Protein AF-0000000087607659 (afdb_homodimer)

Nearest PDB structures (foldseek):
  9bax-assembly1_A  TM=9.212E-01  e=1.175E-11  Homo sapiens
  9b9g-assembly1_B  TM=8.378E-01  e=5.866E-10  Homo sapiens
  8el7-assembly1_B  TM=4.175E-01  e=2.816E+00  Mus musculus
  7sqc-assembly1_P1  TM=3.614E-01  e=4.924E+00  Chlamydomonas reinhardtii
  8yk8-assembly1_A  TM=2.601E-01  e=1.531E+00  Methylocapsa palsarum

Solvent-accessible surface area (backbone atoms only — not comparable to full-atom values): 20480 Å² total; per-residue (Å²): 132,80,78,69,71,71,48,74,68,48,56,43,48,50,49,37,49,49,24,51,56,44,22,70,40,95,71,54,59,61,72,61,52,46,55,49,54,66,50,24,64,61,74,55,96,79,31,36,54,37,35,66,67,24,49,41,26,46,53,19,50,44,47,20,29,57,66,32,75,47,57,67,39,86,65,48,50,59,52,54,52,50,49,60,71,33,50,94,59,44,45,75,46,76,68,85,72,64,74,73,52,88,86,53,68,57,66,67,34,46,50,41,28,53,53,43,47,46,50,31,51,43,23,68,76,36,66,86,44,31,63,60,52,49,49,51,55,50,49,52,53,49,53,49,51,47,44,53,76,36,50,72,83,69,40,67,94,62,78,84,62,68,42,54,50,22,51,35,26,53,67,47,77,68,76,79,80,78,77,68,128,132,80,79,70,70,72,49,74,67,47,56,42,50,52,50,36,47,49,23,50,57,45,22,70,38,95,74,54,58,61,70,62,52,46,53,48,55,66,51,24,63,60,75,54,96,78,33,37,54,37,37,67,68,24,48,40,27,46,52,20,49,43,48,19,28,58,66,33,76,45,57,66,39,86,64,48,48,61,53,54,51,51,50,60,71,34,51,93,59,44,44,74,46,76,69,84,73,64,72,72,53,87,86,54,68,57,65,67,36,48,50,40,29,52,51,43,48,45,51,32,50,43,23,68,74,35,67,87,45,30,65,61,52,50,49,53,55,51,50,52,53,50,53,51,49,48,44,56,76,36,51,72,83,70,40,67,94,62,77,84,62,68,42,52,48,24,59,21,25,56,65,52,75,62,76,74,85,80,77,83,133

Sequence (362 aa):
MSLKVPTRGFYFTTVLSLARSLAAHRQAPIDKVQKLQCMCPVDFRGIFQLDERRRDAVIALGIFLVESNLQHKDAIVPYLLGLLKGLPKVQWIEESSERKGRDTLPVAENFSFCLVTLLSDVAQCDETLRGQILEVVMDIMQVLQDICKNPEAHDKGTNRDLVLPSCFVFYRKQNRHFYGTMSLKVPTRGFYFTTVLSLARSLAAHRQAPIDKVQKLQCMCPVDFRGIFQLDERRRDAVIALGIFLVESNLQHKDAIVPYLLGLLKGLPKVQWIEESSERKGRDTLPVAENFSFCLVTLLSDVAQCDETLRGQILEVVMDIMQVLQDICKNPEAHDKGTNRDLVLPSCFVFYRKQNRHFYGT

Radius of gyration: 21.28 Å; Cα contacts (8 Å, |Δi|>4): 447; chains: 2; bounding box: 47×60×58 Å

pLDDT: mean 77.34, std 22.53, range [17.02, 98.0]

Organism: Neolamprologus brichardi (NCBI:txid32507)

Foldseek 3Di:
DPPPPPPLVRLLVVLLVLLLVQLPDLARDVVSLVVLVVQAWDDDPLETEDESSNLSS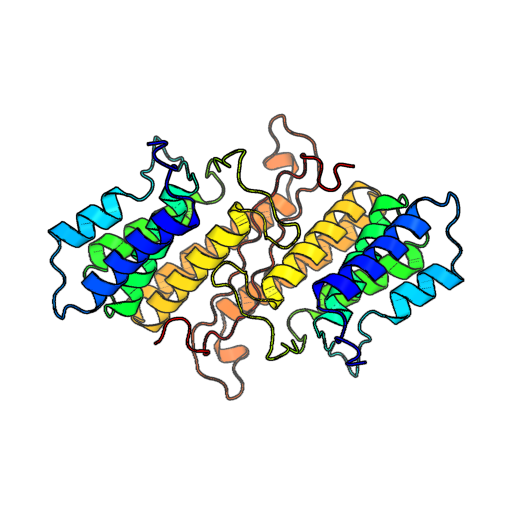LLSSLCSCLSNLNHVVVPNVVVLLSCLLSLVRYHYDYDPPDPPDPPDDDPSVVSNLSSLVSVVSVCVSPVVCVVVSVVSVVVVVVVLVVCLVCVPVVDDPDDPPSPNPPPCNPDPPPDDDPDDD/DPPPPQPLVRLLVVLLVLLLVQLPDLARDVVSLVVLVVQAWDDDVLETEDESSNLSSLLSSLVSCLSNLNHVVVPNVVVLLSCLLSLVRYHYDYDPPDDPPPPDDDPSVVSNLSSLVSVVSVCVSPVVCVVVSVVSVVVVVVVLVVCLVCVPVVDDPDDPPSPNPPPPNDDPPPPDDDDDD

Structure (mmCIF, N/CA/C/O backbone):
data_AF-0000000087607659-model_v1
#
loop_
_entity.id
_entity.type
_entity.pdbx_description
1 polymer 'Phosphatidylinositol 4-kinase alpha'
#
loop_
_atom_site.group_PDB
_atom_site.id
_atom_site.type_symbol
_atom_site.label_atom_id
_atom_site.label_alt_id
_atom_site.label_comp_id
_atom_site.label_asym_id
_atom_site.label_entity_id
_atom_site.label_seq_id
_atom_site.pdbx_PDB_ins_code
_atom_site.Cartn_x
_atom_site.Cartn_y
_atom_site.Cartn_z
_atom_site.occupancy
_atom_site.B_iso_or_equiv
_atom_site.auth_seq_id
_atom_site.auth_comp_id
_atom_site.auth_asym_id
_atom_site.auth_atom_id
_atom_site.pdbx_PDB_model_num
ATOM 1 N N . MET A 1 1 ? 17.719 6.758 -37.375 1 30.55 1 MET A N 1
ATOM 2 C CA . MET A 1 1 ? 16.625 5.941 -36.844 1 30.55 1 MET A CA 1
ATOM 3 C C . MET A 1 1 ? 16.75 5.758 -35.344 1 30.55 1 MET A C 1
ATOM 5 O O . MET A 1 1 ? 17.656 5.062 -34.875 1 30.55 1 MET A O 1
ATOM 9 N N . SER A 1 2 ? 16.469 6.734 -34.531 1 33.47 2 SER A N 1
ATOM 10 C CA . SER A 1 2 ? 16.672 6.801 -33.094 1 33.47 2 SER A CA 1
ATOM 11 C C . SER A 1 2 ? 15.898 5.695 -32.375 1 33.47 2 SER A C 1
ATOM 13 O O . SER A 1 2 ? 14.68 5.57 -32.531 1 33.47 2 SER A O 1
ATOM 15 N N . LEU A 1 3 ? 16.438 4.504 -32.25 1 33.69 3 LEU A N 1
ATOM 16 C CA . LEU A 1 3 ? 15.82 3.402 -31.516 1 33.69 3 LEU A CA 1
ATOM 17 C C . LEU A 1 3 ? 15.18 3.896 -30.219 1 33.69 3 LEU A C 1
ATOM 19 O O . LEU A 1 3 ? 15.883 4.332 -29.312 1 33.69 3 LEU A O 1
ATOM 23 N N . LYS A 1 4 ? 14.039 4.512 -30.25 1 40.81 4 LYS A N 1
ATOM 24 C CA . LYS A 1 4 ? 13.266 4.918 -29.078 1 40.81 4 LYS A CA 1
ATOM 25 C C . LYS A 1 4 ? 13.227 3.811 -28.031 1 40.81 4 LYS A C 1
ATOM 27 O O . LYS A 1 4 ? 12.859 2.674 -28.328 1 40.81 4 LYS A O 1
ATOM 32 N N . VAL A 1 5 ? 14.125 3.811 -27.203 1 43.69 5 VAL A N 1
ATOM 33 C CA . VAL A 1 5 ? 14.156 2.939 -26.031 1 43.69 5 VAL A CA 1
ATOM 34 C C . VAL A 1 5 ? 12.727 2.646 -25.578 1 43.69 5 VAL A C 1
ATOM 36 O O . VAL A 1 5 ? 11.945 3.57 -25.328 1 43.69 5 VAL A O 1
ATOM 39 N N . PRO A 1 6 ? 12.234 1.503 -25.984 1 50.72 6 PRO A N 1
ATOM 40 C CA . PRO A 1 6 ? 10.859 1.151 -25.625 1 50.72 6 PRO A CA 1
ATOM 41 C C . PRO A 1 6 ? 10.5 1.546 -24.188 1 50.72 6 PRO A C 1
ATOM 43 O O . PRO A 1 6 ? 11.305 1.369 -23.281 1 50.72 6 PRO A O 1
ATOM 46 N N . THR A 1 7 ? 9.672 2.459 -23.969 1 59.91 7 THR A N 1
ATOM 47 C CA . THR A 1 7 ? 9.164 3.064 -22.734 1 59.91 7 THR A CA 1
ATOM 48 C C . THR A 1 7 ? 8.641 1.996 -21.781 1 59.91 7 THR A C 1
ATOM 50 O O . THR A 1 7 ? 8.406 0.854 -22.188 1 59.91 7 THR A O 1
ATOM 53 N N . ARG A 1 8 ? 8.828 2.135 -20.484 1 62.62 8 ARG A N 1
ATOM 54 C CA . ARG A 1 8 ? 8.328 1.259 -19.438 1 62.62 8 ARG A CA 1
ATOM 55 C C . ARG A 1 8 ? 7.016 0.603 -19.844 1 62.62 8 ARG A C 1
ATOM 57 O O . ARG A 1 8 ? 6.832 -0.603 -19.656 1 62.62 8 ARG A O 1
ATOM 64 N N . GLY A 1 9 ? 6.367 1.313 -20.484 1 73.5 9 GLY A N 1
ATOM 65 C CA . GLY A 1 9 ? 5.066 0.815 -20.891 1 73.5 9 GLY A CA 1
ATOM 66 C C . GLY A 1 9 ? 5.156 -0.292 -21.938 1 73.5 9 GLY A C 1
ATOM 67 O O . GLY A 1 9 ? 4.418 -1.276 -21.859 1 73.5 9 GLY A O 1
ATOM 68 N N . PHE A 1 10 ? 6.211 -0.224 -22.75 1 81.12 10 PHE A N 1
ATOM 69 C CA . PHE A 1 10 ? 6.34 -1.218 -23.812 1 81.12 10 PHE A CA 1
ATOM 70 C C . PHE A 1 10 ? 6.836 -2.545 -23.25 1 81.12 10 PHE A C 1
ATOM 72 O O . PHE A 1 10 ? 6.281 -3.602 -23.562 1 81.12 10 PHE A O 1
ATOM 79 N N . TYR A 1 11 ? 7.992 -2.461 -22.5 1 87.56 11 TYR A N 1
ATOM 80 C CA . TYR A 1 11 ? 8.539 -3.688 -21.922 1 87.56 11 TYR A CA 1
ATOM 81 C C . TYR A 1 11 ? 7.477 -4.434 -21.125 1 87.56 11 TYR A C 1
ATOM 83 O O . TYR A 1 11 ? 7.305 -5.645 -21.297 1 87.56 11 TYR A O 1
ATOM 91 N N . PHE A 1 12 ? 6.762 -3.725 -20.297 1 87.81 12 PHE A N 1
ATOM 92 C CA . PHE A 1 12 ? 5.762 -4.379 -19.453 1 87.81 12 PHE A CA 1
ATOM 93 C C . PHE A 1 12 ? 4.699 -5.051 -20.312 1 87.81 12 PHE A C 1
ATOM 95 O O . PHE A 1 12 ? 4.305 -6.188 -20.047 1 87.81 12 PHE A O 1
ATOM 102 N N . THR A 1 13 ? 4.309 -4.391 -21.266 1 89.69 13 THR A N 1
ATOM 103 C CA . THR A 1 13 ? 3.27 -4.938 -22.141 1 89.69 13 THR A CA 1
ATOM 104 C C . THR A 1 13 ? 3.75 -6.215 -22.812 1 89.69 13 THR A C 1
ATOM 106 O O . THR A 1 13 ? 2.992 -7.18 -22.938 1 89.69 13 THR A O 1
ATOM 109 N N . THR A 1 14 ? 4.953 -6.195 -23.25 1 92.75 14 THR A N 1
ATOM 110 C CA . THR A 1 14 ? 5.508 -7.359 -23.938 1 92.75 14 THR A CA 1
ATOM 111 C C . THR A 1 14 ? 5.594 -8.555 -22.984 1 92.75 14 THR A C 1
ATOM 113 O O . THR A 1 14 ? 5.129 -9.648 -23.312 1 92.75 14 THR A O 1
ATOM 116 N N . VAL A 1 15 ? 6.191 -8.352 -21.828 1 95.19 15 VAL A N 1
ATOM 117 C CA . VAL A 1 15 ? 6.379 -9.461 -20.891 1 95.19 15 VAL A CA 1
ATOM 118 C C . VAL A 1 15 ? 5.023 -9.953 -20.391 1 95.19 15 VAL A C 1
ATOM 120 O O . VAL A 1 15 ? 4.82 -11.156 -20.203 1 95.19 15 VAL A O 1
ATOM 123 N N . LEU A 1 16 ? 4.09 -9.078 -20.203 1 94.31 16 LEU A N 1
ATOM 124 C CA . LEU A 1 16 ? 2.738 -9.453 -19.797 1 94.31 16 LEU A CA 1
ATOM 125 C C . LEU A 1 16 ? 2.051 -10.266 -20.891 1 94.31 16 LEU A C 1
ATOM 127 O O . LEU A 1 16 ? 1.378 -11.258 -20.594 1 94.31 16 LEU A O 1
ATOM 131 N N . SER A 1 17 ? 2.229 -9.789 -22.047 1 94.62 17 SER A N 1
ATOM 132 C CA . SER A 1 17 ? 1.661 -10.523 -23.172 1 94.62 17 SER A CA 1
ATOM 133 C C . SER A 1 17 ? 2.236 -11.938 -23.266 1 94.62 17 SER A C 1
ATOM 135 O O . SER A 1 17 ? 1.502 -12.898 -23.5 1 94.62 17 SER A O 1
ATOM 137 N N . LEU A 1 18 ? 3.498 -12.047 -23.141 1 95.25 18 LEU A N 1
ATOM 138 C CA . LEU A 1 18 ? 4.133 -13.359 -23.109 1 95.25 18 LEU A CA 1
ATOM 139 C C . LEU A 1 18 ? 3.551 -14.219 -22 1 95.25 18 LEU A C 1
ATOM 141 O O . LEU A 1 18 ? 3.188 -15.375 -22.234 1 95.25 18 LEU A O 1
ATOM 145 N N . ALA A 1 19 ? 3.482 -13.719 -20.828 1 97.31 19 ALA A N 1
ATOM 146 C CA . ALA A 1 19 ? 2.943 -14.438 -19.688 1 97.31 19 ALA A CA 1
ATOM 147 C C . ALA A 1 19 ? 1.528 -14.938 -19.953 1 97.31 19 ALA A C 1
ATOM 149 O O . ALA A 1 19 ? 1.209 -16.094 -19.688 1 97.31 19 ALA A O 1
ATOM 150 N N . ARG A 1 20 ? 0.71 -14.078 -20.484 1 96.19 20 ARG A N 1
ATOM 151 C CA . ARG A 1 20 ? -0.683 -14.438 -20.734 1 96.19 20 ARG A CA 1
ATOM 152 C C . ARG A 1 20 ? -0.792 -15.453 -21.875 1 96.19 20 ARG A C 1
ATOM 154 O O . ARG A 1 20 ? -1.636 -16.344 -21.828 1 96.19 20 ARG A O 1
ATOM 161 N N . SER A 1 21 ? 0 -15.281 -22.891 1 97 21 SER A N 1
ATOM 162 C CA . SER A 1 21 ? 0.048 -16.25 -23.969 1 97 21 SER A CA 1
ATOM 163 C C . SER A 1 21 ? 0.422 -17.641 -23.453 1 97 21 SER A C 1
ATOM 165 O O . SER A 1 21 ? -0.188 -18.641 -23.844 1 97 21 SER A O 1
ATOM 167 N N . LEU A 1 22 ? 1.47 -17.719 -22.656 1 97.88 22 LEU A N 1
ATOM 168 C CA . LEU A 1 22 ? 1.878 -18.984 -22.062 1 97.88 22 LEU A CA 1
ATOM 169 C C . LEU A 1 22 ? 0.759 -19.562 -21.203 1 97.88 22 LEU A C 1
ATOM 171 O O . LEU A 1 22 ? 0.517 -20.781 -21.234 1 97.88 22 LEU A O 1
ATOM 175 N N . ALA A 1 23 ? 0.044 -18.672 -20.438 1 97.5 23 ALA A N 1
ATOM 176 C CA . ALA A 1 23 ? -1.009 -19.125 -19.531 1 97.5 23 ALA A CA 1
ATOM 177 C C . ALA A 1 23 ? -2.166 -19.75 -20.312 1 97.5 23 ALA A C 1
ATOM 179 O O . ALA A 1 23 ? -2.924 -20.562 -19.766 1 97.5 23 ALA A O 1
ATOM 180 N N . ALA A 1 24 ? -2.354 -19.391 -21.516 1 96.69 24 ALA A N 1
ATOM 181 C CA . ALA A 1 24 ? -3.451 -19.875 -22.344 1 96.69 24 ALA A CA 1
ATOM 182 C C . ALA A 1 24 ? -3.213 -21.312 -22.797 1 96.69 24 ALA A C 1
ATOM 184 O O . ALA A 1 24 ? -4.137 -21.984 -23.25 1 96.69 24 ALA A O 1
ATOM 185 N N . HIS A 1 25 ? -2.002 -21.844 -22.672 1 96.31 25 HIS A N 1
ATOM 186 C CA . HIS A 1 25 ? -1.695 -23.219 -23.016 1 96.31 25 HIS A CA 1
ATOM 187 C C . HIS A 1 25 ? -2.199 -24.188 -21.938 1 96.31 25 HIS A C 1
ATOM 189 O O . HIS A 1 25 ? -2.111 -23.891 -20.75 1 96.31 25 HIS A O 1
ATOM 195 N N . ARG A 1 26 ? -2.701 -25.312 -22.328 1 95.19 26 ARG A N 1
ATOM 196 C CA . ARG A 1 26 ? -3.068 -26.359 -21.375 1 95.19 26 ARG A CA 1
ATOM 197 C C . ARG A 1 26 ? -1.85 -26.844 -20.609 1 95.19 26 ARG A C 1
ATOM 199 O O . ARG A 1 26 ? -1.929 -27.094 -19.391 1 95.19 26 ARG A O 1
ATOM 206 N N . GLN A 1 27 ? -0.808 -27.016 -21.328 1 96.69 27 GLN A N 1
ATOM 207 C CA . GLN A 1 27 ? 0.491 -27.312 -20.734 1 96.69 27 GLN A CA 1
ATOM 208 C C . GLN A 1 27 ? 1.563 -26.359 -21.234 1 96.69 27 GLN A C 1
ATOM 210 O O . GLN A 1 27 ? 2.164 -26.578 -22.297 1 96.69 27 GLN A O 1
ATOM 215 N N . ALA A 1 28 ? 1.777 -25.344 -20.484 1 97.81 28 ALA A N 1
ATOM 216 C CA . ALA A 1 28 ? 2.789 -24.359 -20.859 1 97.81 28 ALA A CA 1
ATOM 217 C C . ALA A 1 28 ? 4.188 -24.969 -20.812 1 97.81 28 ALA A C 1
ATOM 219 O O . ALA A 1 28 ? 4.582 -25.547 -19.797 1 97.81 28 ALA A O 1
ATOM 220 N N . PRO A 1 29 ? 4.891 -24.891 -21.953 1 97.25 29 PRO A N 1
ATOM 221 C CA . PRO A 1 29 ? 6.25 -25.453 -21.938 1 97.25 29 PRO A CA 1
ATOM 222 C C . PRO A 1 29 ? 7.125 -24.828 -20.844 1 97.25 29 PRO A C 1
ATOM 224 O O . PRO A 1 29 ? 7.234 -23.609 -20.75 1 97.25 29 PRO A O 1
ATOM 227 N N . ILE A 1 30 ? 7.781 -25.609 -20.125 1 96.31 30 ILE A N 1
ATOM 228 C CA . ILE A 1 30 ? 8.539 -25.172 -18.969 1 96.31 30 ILE A CA 1
ATOM 229 C C . ILE A 1 30 ? 9.695 -24.281 -19.406 1 96.31 30 ILE A C 1
ATOM 231 O O . ILE A 1 30 ? 10.055 -23.328 -18.703 1 96.31 30 ILE A O 1
ATOM 235 N N . ASP A 1 31 ? 10.242 -24.625 -20.594 1 95.94 31 ASP A N 1
ATOM 236 C CA . ASP A 1 31 ? 11.391 -23.859 -21.078 1 95.94 31 ASP A CA 1
ATOM 237 C C . ASP A 1 31 ? 11.008 -22.391 -21.328 1 95.94 31 ASP A C 1
ATOM 239 O O . ASP A 1 31 ? 11.812 -21.484 -21.094 1 95.94 31 ASP A O 1
ATOM 243 N N . LYS A 1 32 ? 9.844 -22.109 -21.812 1 95.62 32 LYS A N 1
ATOM 244 C CA . LYS A 1 32 ? 9.375 -20.75 -22.062 1 95.62 32 LYS A CA 1
ATOM 245 C C . LYS A 1 32 ? 9.047 -20.031 -20.75 1 95.62 32 LYS A C 1
ATOM 247 O O . LYS A 1 32 ? 9.289 -18.828 -20.609 1 95.62 32 LYS A O 1
ATOM 252 N N . VAL A 1 33 ? 8.5 -20.766 -19.797 1 96.88 33 VAL A N 1
ATOM 253 C CA . VAL A 1 33 ? 8.203 -20.203 -18.484 1 96.88 33 VAL A CA 1
ATOM 254 C C . VAL A 1 33 ? 9.5 -19.828 -17.781 1 96.88 33 VAL A C 1
ATOM 256 O O . VAL A 1 33 ? 9.578 -18.797 -17.109 1 96.88 33 VAL A O 1
ATOM 259 N N . GLN A 1 34 ? 10.445 -20.672 -17.969 1 95.81 34 GLN A N 1
ATOM 260 C CA . GLN A 1 34 ? 11.75 -20.391 -17.359 1 95.81 34 GLN A CA 1
ATOM 261 C C . GLN A 1 34 ? 12.383 -19.156 -17.969 1 95.81 34 GLN A C 1
ATOM 263 O O . GLN A 1 34 ? 13.094 -18.406 -17.281 1 95.81 34 GLN A O 1
ATOM 268 N N . LYS A 1 35 ? 12.172 -18.891 -19.25 1 94.56 35 LYS A N 1
ATOM 269 C CA . LYS A 1 35 ? 12.648 -17.656 -19.859 1 94.56 35 LYS A CA 1
ATOM 270 C C . LYS A 1 35 ? 12.023 -16.438 -19.203 1 94.56 35 LYS A C 1
ATOM 272 O O . LYS A 1 35 ? 12.703 -15.445 -18.938 1 94.56 35 LYS A O 1
ATOM 277 N N . LEU A 1 36 ? 10.742 -16.516 -18.922 1 95.88 36 LEU A N 1
ATOM 278 C CA . LEU A 1 36 ? 10.055 -15.453 -18.188 1 95.88 36 LEU A CA 1
ATOM 279 C C . LEU A 1 36 ? 10.656 -15.281 -16.797 1 95.88 36 LEU A C 1
ATOM 281 O O . LEU A 1 36 ? 10.914 -14.156 -16.359 1 95.88 36 LEU A O 1
ATOM 285 N N . GLN A 1 37 ? 10.93 -16.375 -16.109 1 96.31 37 GLN A N 1
ATOM 286 C CA . GLN A 1 37 ? 11.492 -16.328 -14.766 1 96.31 37 GLN A CA 1
ATOM 287 C C . GLN A 1 37 ? 12.906 -15.75 -14.789 1 96.31 37 GLN A C 1
ATOM 289 O O . GLN A 1 37 ? 13.312 -15.062 -13.844 1 96.31 37 GLN A O 1
ATOM 294 N N . CYS A 1 38 ? 13.625 -16.062 -15.914 1 95.88 38 CYS A N 1
ATOM 295 C CA . CYS A 1 38 ? 14.984 -15.547 -16.047 1 95.88 38 CYS A CA 1
ATOM 296 C C . CYS A 1 38 ? 14.984 -14.023 -16.109 1 95.88 38 CYS A C 1
ATOM 298 O O . CYS A 1 38 ? 15.992 -13.383 -15.805 1 95.88 38 CYS A O 1
ATOM 300 N N . MET A 1 39 ? 13.922 -13.406 -16.453 1 95.94 39 MET A N 1
ATOM 301 C CA . MET A 1 39 ? 13.797 -11.953 -16.547 1 95.94 39 MET A CA 1
ATOM 302 C C . MET A 1 39 ? 13.531 -11.336 -15.188 1 95.94 39 MET A C 1
ATOM 304 O O . MET A 1 39 ? 13.594 -10.109 -15.031 1 95.94 39 MET A O 1
ATOM 308 N N . CYS A 1 40 ? 13.242 -12.094 -14.18 1 97.25 40 CYS A N 1
ATOM 309 C CA . CYS A 1 40 ? 12.945 -11.648 -12.82 1 97.25 40 CYS A CA 1
ATOM 310 C C . CYS A 1 40 ? 14.227 -11.5 -12.008 1 97.25 40 CYS A C 1
ATOM 312 O O . CYS A 1 40 ? 15.273 -12.031 -12.391 1 97.25 40 CYS A O 1
ATOM 314 N N . PRO A 1 41 ? 14.133 -10.805 -10.891 1 96.75 41 PRO A N 1
ATOM 315 C CA . PRO A 1 41 ? 15.344 -10.578 -10.102 1 96.75 41 PRO A CA 1
ATOM 316 C C . PRO A 1 41 ? 15.898 -11.859 -9.492 1 96.75 41 PRO A C 1
ATOM 318 O O . PRO A 1 41 ? 15.133 -12.766 -9.148 1 96.75 41 PRO A O 1
ATOM 321 N N . VAL A 1 42 ? 17.141 -11.867 -9.406 1 93.06 42 VAL A N 1
ATOM 322 C CA . VAL A 1 42 ? 17.828 -12.977 -8.758 1 93.06 42 VAL A CA 1
ATOM 323 C C . VAL A 1 42 ? 18.453 -12.508 -7.449 1 93.06 42 VAL A C 1
ATOM 325 O O . VAL A 1 42 ? 18.953 -11.383 -7.359 1 93.06 42 VAL A O 1
ATOM 328 N N . ASP A 1 43 ? 18.359 -13.32 -6.48 1 88.19 43 ASP A N 1
ATOM 329 C CA . ASP A 1 43 ? 18.953 -13.023 -5.176 1 88.19 43 ASP A CA 1
ATOM 330 C C . ASP A 1 43 ? 20.469 -13.008 -5.254 1 88.19 43 ASP A C 1
ATOM 332 O O . ASP A 1 43 ? 21.078 -13.914 -5.816 1 88.19 43 ASP A O 1
ATOM 336 N N . PHE A 1 44 ? 21.078 -11.867 -4.871 1 86.25 44 PHE A N 1
ATOM 337 C CA . PHE A 1 44 ? 22.516 -11.789 -4.738 1 86.25 44 PHE A CA 1
ATOM 338 C C . PHE A 1 44 ? 22.922 -11.625 -3.277 1 86.25 44 PHE A C 1
ATOM 340 O O . PHE A 1 44 ? 22.906 -10.523 -2.738 1 86.25 44 PHE A O 1
ATOM 347 N N . ARG A 1 45 ? 23.516 -12.656 -2.674 1 85.31 45 ARG A N 1
ATOM 348 C CA . ARG A 1 45 ? 23.938 -12.656 -1.274 1 85.31 45 ARG A CA 1
ATOM 349 C C . ARG A 1 45 ? 22.797 -12.18 -0.368 1 85.31 45 ARG A C 1
ATOM 351 O O . ARG A 1 45 ? 23.016 -11.344 0.507 1 85.31 45 ARG A O 1
ATOM 358 N N . GLY A 1 46 ? 21.578 -12.539 -0.653 1 82.75 46 GLY A N 1
ATOM 359 C CA . GLY A 1 46 ? 20.438 -12.297 0.229 1 82.75 46 GLY A CA 1
ATOM 360 C C . GLY A 1 46 ? 19.688 -11.016 -0.103 1 82.75 46 GLY A C 1
ATOM 361 O O . GLY A 1 46 ? 18.703 -10.68 0.554 1 82.75 46 GLY A O 1
ATOM 362 N N . ILE A 1 47 ? 20.172 -10.289 -1.093 1 88.56 47 ILE A N 1
ATOM 363 C CA . ILE A 1 47 ? 19.547 -9.008 -1.402 1 88.56 47 ILE A CA 1
ATOM 364 C C . ILE A 1 47 ? 19.062 -9.008 -2.854 1 88.56 47 ILE A C 1
ATOM 366 O O . ILE A 1 47 ? 19.828 -9.352 -3.764 1 88.56 47 ILE A O 1
ATOM 370 N N . PHE A 1 48 ? 17.844 -8.742 -3.088 1 90.69 48 PHE A N 1
ATOM 371 C CA . PHE A 1 48 ? 17.281 -8.555 -4.422 1 90.69 48 PHE A CA 1
ATOM 372 C C . PHE A 1 48 ? 17.422 -7.102 -4.871 1 90.69 48 PHE A C 1
ATOM 374 O O . PHE A 1 48 ? 17.25 -6.18 -4.07 1 90.69 48 PHE A O 1
ATOM 381 N N . GLN A 1 49 ? 17.812 -6.949 -6.078 1 91.62 49 GLN A N 1
ATOM 382 C CA . GLN A 1 49 ? 17.766 -5.641 -6.719 1 91.62 49 GLN A CA 1
ATOM 383 C C . GLN A 1 49 ? 16.625 -5.562 -7.73 1 91.62 49 GLN A C 1
ATOM 385 O O . GLN A 1 49 ? 16.531 -6.391 -8.641 1 91.62 49 GLN A O 1
ATOM 390 N N . LEU A 1 50 ? 15.789 -4.617 -7.543 1 91.38 50 LEU A N 1
ATOM 391 C CA . LEU A 1 50 ? 14.602 -4.527 -8.383 1 91.38 50 LEU A CA 1
ATOM 392 C C . LEU A 1 50 ? 14.562 -3.201 -9.133 1 91.38 50 LEU A C 1
ATOM 394 O O . LEU A 1 50 ? 14.328 -2.15 -8.531 1 91.38 50 LEU A O 1
ATOM 398 N N . ASP A 1 51 ? 14.906 -3.197 -10.352 1 90.75 51 ASP A N 1
ATOM 399 C CA . ASP A 1 51 ? 14.594 -2.074 -11.227 1 90.75 51 ASP A CA 1
ATOM 400 C C . ASP A 1 51 ? 13.219 -2.25 -11.867 1 90.75 51 ASP A C 1
ATOM 402 O O . ASP A 1 51 ? 12.484 -3.189 -11.539 1 90.75 51 ASP A O 1
ATOM 406 N N . GLU A 1 52 ? 12.836 -1.406 -12.617 1 89.56 52 GLU A N 1
ATOM 407 C CA . GLU A 1 52 ? 11.492 -1.407 -13.188 1 89.56 52 GLU A CA 1
ATOM 408 C C . GLU A 1 52 ? 11.242 -2.67 -14.008 1 89.56 52 GLU A C 1
ATOM 410 O O . GLU A 1 52 ? 10.172 -3.271 -13.914 1 89.56 52 GLU A O 1
ATOM 415 N N . ARG A 1 53 ? 12.242 -3.031 -14.867 1 92.5 53 ARG A N 1
ATOM 416 C CA . ARG A 1 53 ? 12.078 -4.191 -15.734 1 92.5 53 ARG A CA 1
ATOM 417 C C . ARG A 1 53 ? 11.914 -5.469 -14.922 1 92.5 53 ARG A C 1
ATOM 419 O O . ARG A 1 53 ? 11.078 -6.316 -15.242 1 92.5 53 ARG A O 1
ATOM 426 N N . ARG A 1 54 ? 12.727 -5.574 -13.883 1 94.81 54 ARG A N 1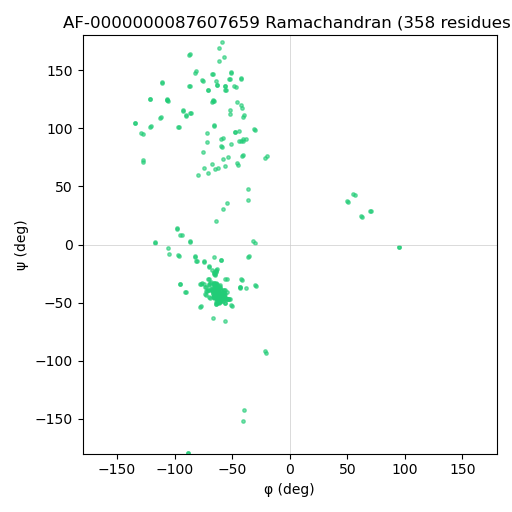
ATOM 427 C CA . ARG A 1 54 ? 12.672 -6.758 -13.039 1 94.81 54 ARG A CA 1
ATOM 428 C C . ARG A 1 54 ? 11.352 -6.816 -12.273 1 94.81 54 ARG A C 1
ATOM 430 O O . ARG A 1 54 ? 10.766 -7.891 -12.109 1 94.81 54 ARG A O 1
ATOM 437 N N . ARG A 1 55 ? 10.867 -5.684 -11.781 1 92.75 55 ARG A N 1
ATOM 438 C CA . ARG A 1 55 ? 9.562 -5.629 -11.125 1 92.75 55 ARG A CA 1
ATOM 439 C C . ARG A 1 55 ? 8.453 -6.082 -12.062 1 92.75 55 ARG A C 1
ATOM 441 O O . ARG A 1 55 ? 7.598 -6.883 -11.68 1 92.75 55 ARG A O 1
ATOM 448 N N . ASP A 1 56 ? 8.492 -5.594 -13.266 1 92.94 56 ASP A N 1
ATOM 449 C CA . ASP A 1 56 ? 7.48 -5.934 -14.258 1 92.94 56 ASP A CA 1
ATOM 450 C C . ASP A 1 56 ? 7.492 -7.43 -14.57 1 92.94 56 ASP A C 1
ATOM 452 O O . ASP A 1 56 ? 6.438 -8.047 -14.727 1 92.94 56 ASP A O 1
ATOM 456 N N . ALA A 1 57 ? 8.641 -7.98 -14.68 1 96.56 57 ALA A N 1
ATOM 457 C CA . ALA A 1 57 ? 8.773 -9.406 -14.977 1 96.56 57 ALA A CA 1
ATOM 458 C C . ALA A 1 57 ? 8.195 -10.258 -13.859 1 96.56 57 ALA A C 1
ATOM 460 O O . ALA A 1 57 ? 7.551 -11.273 -14.109 1 96.56 57 ALA A O 1
ATOM 461 N N . VAL A 1 58 ? 8.422 -9.875 -12.602 1 96.94 58 VAL A N 1
ATOM 462 C CA . VAL A 1 58 ? 7.875 -10.602 -11.461 1 96.94 58 VAL A CA 1
ATOM 463 C C . VAL A 1 58 ? 6.348 -10.602 -11.531 1 96.94 58 VAL A C 1
ATOM 465 O O . VAL A 1 58 ? 5.711 -11.641 -11.344 1 96.94 58 VAL A O 1
ATOM 468 N N . ILE A 1 59 ? 5.781 -9.445 -11.789 1 94.31 59 ILE A N 1
ATOM 469 C CA . ILE A 1 59 ? 4.328 -9.312 -11.859 1 94.31 59 ILE A CA 1
ATOM 470 C C . ILE A 1 59 ? 3.787 -10.164 -13 1 94.31 59 ILE A C 1
ATOM 472 O O . ILE A 1 59 ? 2.787 -10.867 -12.844 1 94.31 59 ILE A O 1
ATOM 476 N N . ALA A 1 60 ? 4.48 -10.141 -14.117 1 96.25 60 ALA A N 1
ATOM 477 C CA . ALA A 1 60 ? 4.074 -10.961 -15.258 1 96.25 60 ALA A CA 1
ATOM 478 C C . ALA A 1 60 ? 4.141 -12.445 -14.906 1 96.25 60 ALA A C 1
ATOM 480 O O . ALA A 1 60 ? 3.234 -13.211 -15.25 1 96.25 60 ALA A O 1
ATOM 481 N N . LEU A 1 61 ? 5.156 -12.859 -14.273 1 97.88 61 LEU A N 1
ATOM 482 C CA . LEU A 1 61 ? 5.305 -14.242 -13.852 1 97.88 61 LEU A CA 1
ATOM 483 C C . LEU A 1 61 ? 4.156 -14.656 -12.938 1 97.88 61 LEU A C 1
ATOM 485 O O . LEU A 1 61 ? 3.594 -15.75 -13.094 1 97.88 61 LEU A O 1
ATOM 489 N N . GLY A 1 62 ? 3.881 -13.781 -11.992 1 96.81 62 GLY A N 1
ATOM 490 C CA . GLY A 1 62 ? 2.746 -14.031 -11.117 1 96.81 62 GLY A CA 1
ATOM 491 C C . GLY A 1 62 ? 1.433 -14.164 -11.867 1 96.81 62 GLY A C 1
ATOM 492 O O . GLY A 1 62 ? 0.615 -15.031 -11.555 1 96.81 62 GLY A O 1
ATOM 493 N N . ILE A 1 63 ? 1.213 -13.328 -12.773 1 94.69 63 ILE A N 1
ATOM 494 C CA . ILE A 1 63 ? -0.009 -13.359 -13.57 1 94.69 63 ILE A CA 1
ATOM 495 C C . ILE A 1 63 ? -0.077 -14.664 -14.367 1 94.69 63 ILE A C 1
ATOM 497 O O . ILE A 1 63 ? -1.132 -15.297 -14.438 1 94.69 63 ILE A O 1
ATOM 501 N N . PHE A 1 64 ? 0.998 -15.094 -15 1 97.31 64 PHE A N 1
ATOM 502 C CA . PHE A 1 64 ? 1.032 -16.406 -15.633 1 97.31 64 PHE A CA 1
ATOM 503 C C . PHE A 1 64 ? 0.566 -17.484 -14.664 1 97.31 64 PHE A C 1
ATOM 505 O O . PHE A 1 64 ? -0.292 -18.297 -15.008 1 97.31 64 PHE A O 1
ATOM 512 N N . LEU A 1 65 ? 1.191 -17.484 -13.516 1 97.81 65 LEU A N 1
ATOM 513 C CA . LEU A 1 65 ? 0.902 -18.516 -12.523 1 97.81 65 LEU A CA 1
ATOM 514 C C . LEU A 1 65 ? -0.59 -18.562 -12.211 1 97.81 65 LEU A C 1
ATOM 516 O O . LEU A 1 65 ? -1.207 -19.625 -12.281 1 97.81 65 LEU A O 1
ATOM 520 N N . VAL A 1 66 ? -1.194 -17.422 -11.977 1 94.44 66 VAL A N 1
ATOM 521 C CA . VAL A 1 66 ? -2.592 -17.344 -11.562 1 94.44 66 VAL A CA 1
ATOM 522 C C . VAL A 1 66 ? -3.5 -17.672 -12.742 1 94.44 66 VAL A C 1
ATOM 524 O O . VAL A 1 66 ? -4.461 -18.422 -12.609 1 94.44 66 VAL A O 1
ATOM 527 N N . GLU A 1 67 ? -3.172 -17.141 -13.867 1 95 67 GLU A N 1
ATOM 528 C CA . GLU A 1 67 ? -4.055 -17.281 -15.023 1 95 67 GLU A CA 1
ATOM 529 C C . GLU A 1 67 ? -3.881 -18.641 -15.688 1 95 67 GLU A C 1
ATOM 531 O O . GLU A 1 67 ? -4.707 -19.047 -16.5 1 95 67 GLU A O 1
ATOM 536 N N . SER A 1 68 ? -2.83 -19.438 -15.406 1 97.06 68 SER A N 1
ATOM 537 C CA . SER A 1 68 ? -2.602 -20.75 -15.969 1 97.06 68 SER A CA 1
ATOM 538 C C . SER A 1 68 ? -3.082 -21.844 -15.023 1 97.06 68 SER A C 1
ATOM 540 O O . SER A 1 68 ? -2.746 -23.031 -15.203 1 97.06 68 SER A O 1
ATOM 542 N N . ASN A 1 69 ? -3.869 -21.484 -14 1 95.56 69 ASN A N 1
ATOM 543 C CA . ASN A 1 69 ? -4.297 -22.422 -12.969 1 95.56 69 ASN A CA 1
ATOM 544 C C . ASN A 1 69 ? -3.107 -23.109 -12.305 1 95.56 69 ASN A C 1
ATOM 546 O O . ASN A 1 69 ? -3.096 -24.328 -12.141 1 95.56 69 ASN A O 1
ATOM 550 N N . LEU A 1 70 ? -2.045 -22.297 -11.984 1 97.56 70 LEU A N 1
ATOM 551 C CA . LEU A 1 70 ? -0.895 -22.625 -11.148 1 97.56 70 LEU A CA 1
ATOM 552 C C . LEU A 1 70 ? 0.008 -23.641 -11.852 1 97.56 70 LEU A C 1
ATOM 554 O O . LEU A 1 70 ? 0.596 -24.516 -11.195 1 97.56 70 LEU A O 1
ATOM 558 N N . GLN A 1 71 ? 0.01 -23.609 -13.211 1 97.81 71 GLN A N 1
ATOM 559 C CA . GLN A 1 71 ? 1.01 -24.422 -13.898 1 97.81 71 GLN A CA 1
ATOM 560 C C . GLN A 1 71 ? 2.42 -24.062 -13.43 1 97.81 71 GLN A C 1
ATOM 562 O O . GLN A 1 71 ? 2.736 -22.891 -13.227 1 97.81 71 GLN A O 1
ATOM 567 N N . HIS A 1 72 ? 3.262 -25.141 -13.18 1 97.88 72 HIS A N 1
ATOM 568 C CA . HIS A 1 72 ? 4.656 -25.047 -12.75 1 97.88 72 HIS A CA 1
ATOM 569 C C . HIS A 1 72 ? 4.773 -24.359 -11.391 1 97.88 72 HIS A C 1
ATOM 571 O O . HIS A 1 72 ? 5.758 -23.688 -11.117 1 97.88 72 HIS A O 1
ATOM 577 N N . LYS A 1 73 ? 3.742 -24.359 -10.531 1 97.62 73 LYS A N 1
ATOM 578 C CA . LYS A 1 73 ? 3.727 -23.688 -9.234 1 97.62 73 LYS A CA 1
ATOM 579 C C . LYS A 1 73 ? 4.891 -24.156 -8.367 1 97.62 73 LYS A C 1
ATOM 581 O O . LYS A 1 73 ? 5.422 -23.391 -7.562 1 97.62 73 LYS A O 1
ATOM 586 N N . ASP A 1 74 ? 5.359 -25.422 -8.555 1 96.5 74 ASP A N 1
ATOM 587 C CA . ASP A 1 74 ? 6.426 -25.969 -7.723 1 96.5 74 ASP A CA 1
ATOM 588 C C . ASP A 1 74 ? 7.738 -25.219 -7.941 1 96.5 74 ASP A C 1
ATOM 590 O O . ASP A 1 74 ? 8.609 -25.219 -7.07 1 96.5 74 ASP A O 1
ATOM 594 N N . ALA A 1 75 ? 7.816 -24.641 -9.094 1 96.06 75 ALA A N 1
ATOM 595 C CA . ALA A 1 75 ? 9.016 -23.875 -9.398 1 96.06 75 ALA A CA 1
ATOM 596 C C . ALA A 1 75 ? 8.812 -22.391 -9.094 1 96.06 75 ALA A C 1
ATOM 598 O O . ALA A 1 75 ? 9.734 -21.703 -8.641 1 96.06 75 ALA A O 1
ATOM 599 N N . ILE A 1 76 ? 7.625 -21.922 -9.297 1 98 76 ILE A N 1
ATOM 600 C CA . ILE A 1 76 ? 7.391 -20.469 -9.305 1 98 76 ILE A CA 1
ATOM 601 C C . ILE A 1 76 ? 7.039 -20 -7.895 1 98 76 ILE A C 1
ATOM 603 O O . ILE A 1 76 ? 7.523 -18.969 -7.445 1 98 76 ILE A O 1
ATOM 607 N N . VAL A 1 77 ? 6.234 -20.719 -7.129 1 97.75 77 VAL A N 1
ATOM 608 C CA . VAL A 1 77 ? 5.699 -20.281 -5.844 1 97.75 77 VAL A CA 1
ATOM 609 C C . VAL A 1 77 ? 6.836 -20.094 -4.844 1 97.75 77 VAL A C 1
ATOM 611 O O . VAL A 1 77 ? 6.926 -19.062 -4.172 1 97.75 77 VAL A O 1
ATOM 614 N N . PRO A 1 78 ? 7.812 -21.062 -4.742 1 96.88 78 PRO A N 1
ATOM 615 C CA . PRO A 1 78 ? 8.922 -20.828 -3.816 1 96.88 78 PRO A CA 1
ATOM 616 C C . PRO A 1 78 ? 9.727 -19.578 -4.16 1 96.88 78 PRO A C 1
ATOM 618 O O . PRO A 1 78 ? 10.18 -18.875 -3.26 1 96.88 78 PRO A O 1
ATOM 621 N N . TYR A 1 79 ? 9.906 -19.312 -5.43 1 97.06 79 TYR A N 1
ATOM 622 C CA . TYR A 1 79 ? 10.609 -18.109 -5.855 1 97.06 79 TYR A CA 1
ATOM 623 C C . TYR A 1 79 ? 9.883 -16.844 -5.391 1 97.06 79 TYR A C 1
ATOM 625 O O . TYR A 1 79 ? 10.492 -15.945 -4.812 1 97.06 79 TYR A O 1
ATOM 633 N N . LEU A 1 80 ? 8.602 -16.75 -5.645 1 96.38 80 LEU A N 1
ATOM 634 C CA . LEU A 1 80 ? 7.816 -15.586 -5.27 1 96.38 80 LEU A CA 1
ATOM 635 C C . LEU A 1 80 ? 7.789 -15.406 -3.756 1 96.38 80 LEU A C 1
ATOM 637 O O . LEU A 1 80 ? 7.855 -14.281 -3.258 1 96.38 80 LEU A O 1
ATOM 641 N N . LEU A 1 81 ? 7.664 -16.516 -3.014 1 95.38 81 LEU A N 1
ATOM 642 C CA . LEU A 1 81 ? 7.688 -16.453 -1.557 1 95.38 81 LEU A CA 1
ATOM 643 C C . LEU A 1 81 ? 9.039 -15.969 -1.054 1 95.38 81 LEU A C 1
ATOM 645 O O . LEU A 1 81 ? 9.109 -15.188 -0.102 1 95.38 81 LEU A O 1
ATOM 649 N N . GLY A 1 82 ? 10.078 -16.5 -1.709 1 94.69 82 GLY A N 1
ATOM 650 C CA . GLY A 1 82 ? 11.398 -16 -1.37 1 94.69 82 GLY A CA 1
ATOM 651 C C . GLY A 1 82 ? 11.555 -14.516 -1.591 1 94.69 82 GLY A C 1
ATOM 652 O O . GLY A 1 82 ? 12.156 -13.82 -0.77 1 94.69 82 GLY A O 1
ATOM 653 N N . LEU A 1 83 ? 11.062 -14.039 -2.643 1 94 83 LEU A N 1
ATOM 654 C CA . LEU A 1 83 ? 11.094 -12.609 -2.936 1 94 83 LEU A CA 1
ATOM 655 C C . LEU A 1 83 ? 10.289 -11.828 -1.898 1 94 83 LEU A C 1
ATOM 657 O O . LEU A 1 83 ? 10.734 -10.773 -1.437 1 94 83 LEU A O 1
ATOM 661 N N . LEU A 1 84 ? 9.117 -12.297 -1.513 1 90.94 84 LEU A N 1
ATOM 662 C CA . LEU A 1 84 ? 8.297 -11.656 -0.487 1 90.94 84 LEU A CA 1
ATOM 663 C C . LEU A 1 84 ? 9.062 -11.555 0.83 1 90.94 84 LEU A C 1
ATOM 665 O O . LEU A 1 84 ? 9.086 -10.492 1.455 1 90.94 84 LEU A O 1
ATOM 669 N N . LYS A 1 85 ? 9.688 -12.555 1.188 1 89.31 85 LYS A N 1
ATOM 670 C CA . LYS A 1 85 ? 10.461 -12.586 2.426 1 89.31 85 LYS A CA 1
ATOM 671 C C . LYS A 1 85 ? 11.609 -11.578 2.381 1 89.31 85 LYS A C 1
ATOM 673 O O . LYS A 1 85 ? 11.992 -11.023 3.412 1 89.31 85 LYS A O 1
ATOM 678 N N . GLY A 1 86 ? 12.117 -11.43 1.202 1 87.62 86 GLY A N 1
ATOM 679 C CA . GLY A 1 86 ? 13.281 -10.57 1.032 1 87.62 86 GLY A CA 1
ATOM 680 C C . GLY A 1 86 ? 12.914 -9.109 0.828 1 87.62 86 GLY A C 1
ATOM 681 O O . GLY A 1 86 ? 13.797 -8.258 0.732 1 87.62 86 GLY A O 1
ATOM 682 N N . LEU A 1 87 ? 11.664 -8.75 0.869 1 86.88 87 LEU A N 1
ATOM 683 C CA . LEU A 1 87 ? 11.203 -7.414 0.513 1 86.88 87 LEU A CA 1
ATOM 684 C C . LEU A 1 87 ? 11.812 -6.367 1.435 1 86.88 87 LEU A C 1
ATOM 686 O O . LEU A 1 87 ? 12.25 -5.309 0.974 1 86.88 87 LEU A O 1
ATOM 690 N N . PRO A 1 88 ? 11.883 -6.578 2.789 1 80.31 88 PRO A N 1
ATOM 691 C CA . PRO A 1 88 ? 12.406 -5.543 3.686 1 80.31 88 PRO A CA 1
ATOM 692 C C . PRO A 1 88 ? 13.852 -5.16 3.365 1 80.31 88 PRO A C 1
ATOM 694 O O . PRO A 1 88 ? 14.312 -4.086 3.762 1 80.31 88 PRO A O 1
ATOM 697 N N . LYS A 1 89 ? 14.523 -5.934 2.564 1 83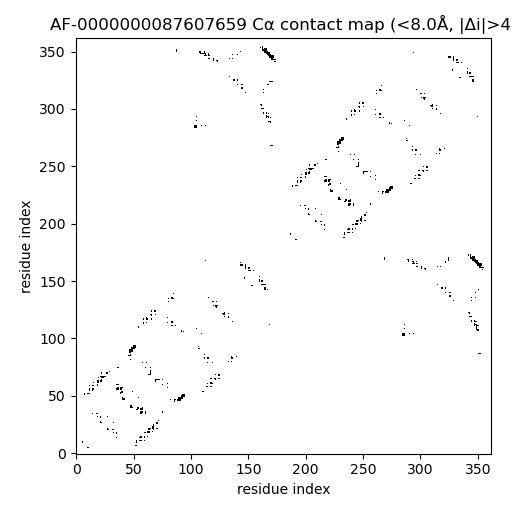.19 89 LYS A N 1
ATOM 698 C CA . LYS A 1 89 ? 15.945 -5.699 2.309 1 83.19 89 LYS A CA 1
ATOM 699 C C . LYS A 1 89 ? 16.188 -5.371 0.839 1 83.19 89 LYS A C 1
ATOM 701 O O . LYS A 1 89 ? 17.328 -5.156 0.428 1 83.19 89 LYS A O 1
ATOM 706 N N . VAL A 1 90 ? 15.203 -5.312 0.076 1 86.75 90 VAL A N 1
ATOM 707 C CA . VAL A 1 90 ? 15.328 -5.113 -1.364 1 86.75 90 VAL A CA 1
ATOM 708 C C . VAL A 1 90 ? 15.969 -3.756 -1.646 1 86.75 90 VAL A C 1
ATOM 710 O O . VAL A 1 90 ? 15.664 -2.77 -0.969 1 86.75 90 VAL A O 1
ATOM 713 N N . GLN A 1 91 ? 16.875 -3.725 -2.588 1 86 91 GLN A N 1
ATOM 714 C CA . GLN A 1 91 ? 17.375 -2.469 -3.145 1 86 91 GLN A CA 1
ATOM 715 C C . GLN A 1 91 ? 16.531 -2.029 -4.344 1 86 91 GLN A C 1
ATOM 717 O O . GLN A 1 91 ? 16.562 -2.676 -5.391 1 86 91 GLN A O 1
ATOM 722 N N . TRP A 1 92 ? 15.797 -0.972 -4.184 1 83.31 92 TRP A N 1
ATOM 723 C CA . TRP A 1 92 ? 14.93 -0.447 -5.23 1 83.31 92 TRP A CA 1
ATOM 724 C C . TRP A 1 92 ? 15.695 0.49 -6.16 1 83.31 92 TRP A C 1
ATOM 726 O O . TRP A 1 92 ? 16.234 1.509 -5.719 1 83.31 92 TRP A O 1
ATOM 736 N N . ILE A 1 93 ? 15.82 0.069 -7.309 1 82.94 93 ILE A N 1
ATOM 737 C CA . ILE A 1 93 ? 16.531 0.877 -8.297 1 82.94 93 ILE A CA 1
ATOM 738 C C . ILE A 1 93 ? 15.516 1.674 -9.125 1 82.94 93 ILE A C 1
ATOM 740 O O . ILE A 1 93 ? 14.727 1.097 -9.875 1 82.94 93 ILE A O 1
ATOM 744 N N . GLU A 1 94 ? 15.359 2.982 -8.797 1 72.06 94 GLU A N 1
ATOM 745 C CA . GLU A 1 94 ? 14.414 3.836 -9.5 1 72.06 94 GLU A CA 1
ATOM 746 C C . GLU A 1 94 ? 15.086 4.574 -10.656 1 72.06 94 GLU A C 1
ATOM 748 O O . GLU A 1 94 ? 16.219 5.035 -10.523 1 72.06 94 GLU A O 1
ATOM 753 N N . GLU A 1 95 ? 14.633 4.242 -11.773 1 63.66 95 GLU A N 1
ATOM 754 C CA . GLU A 1 95 ? 15.195 4.953 -12.914 1 63.66 95 GLU A CA 1
ATOM 755 C C . GLU A 1 95 ? 14.727 6.402 -12.953 1 63.66 95 GLU A C 1
ATOM 757 O O . GLU A 1 95 ? 13.648 6.727 -12.453 1 63.66 95 GLU A O 1
ATOM 762 N N . SER A 1 96 ? 15.633 7.379 -13.164 1 55.38 96 SER A N 1
ATOM 763 C CA . SER A 1 96 ? 15.492 8.828 -13.219 1 55.38 96 SER A CA 1
ATOM 764 C C . SER A 1 96 ? 14.258 9.234 -14.016 1 55.38 96 SER A C 1
ATOM 766 O O . SER A 1 96 ? 13.664 10.281 -13.766 1 55.38 96 SER A O 1
ATOM 768 N N . SER A 1 97 ? 13.977 8.539 -15.008 1 47.84 97 SER A N 1
ATOM 769 C CA . SER A 1 97 ? 13.086 9.148 -15.992 1 47.84 97 SER A CA 1
ATOM 770 C C . SER A 1 97 ? 11.656 9.219 -15.469 1 47.84 97 SER A C 1
ATOM 772 O O . SER A 1 97 ? 10.797 9.859 -16.094 1 47.84 97 SER A O 1
ATOM 774 N N . GLU A 1 98 ? 11.289 8.273 -14.859 1 49.59 98 GLU A N 1
ATOM 775 C CA . GLU A 1 98 ? 9.836 8.18 -14.781 1 49.59 98 GLU A CA 1
ATOM 776 C C . GLU A 1 98 ? 9.25 9.336 -13.969 1 49.59 98 GLU A C 1
ATOM 778 O O . GLU A 1 98 ? 9.68 9.586 -12.844 1 49.59 98 GLU A O 1
ATOM 783 N N . ARG A 1 99 ? 8.781 10.195 -14.648 1 45.44 99 ARG A N 1
ATOM 784 C CA . ARG A 1 99 ? 7.973 11.281 -14.102 1 45.44 99 ARG A CA 1
ATOM 785 C C . ARG A 1 99 ? 7.031 10.773 -13.016 1 45.44 99 ARG A C 1
ATOM 787 O O . ARG A 1 99 ? 6.23 9.867 -13.258 1 45.44 99 ARG A O 1
ATOM 794 N N . LYS A 1 100 ? 7.488 10.766 -11.852 1 48.31 100 LYS A N 1
ATOM 795 C CA . LYS A 1 100 ? 6.707 10.438 -10.664 1 48.31 100 LYS A CA 1
ATOM 796 C C . LYS A 1 100 ? 5.355 11.156 -10.68 1 48.31 100 LYS A C 1
ATOM 798 O O . LYS A 1 100 ? 5.301 12.383 -10.641 1 48.31 100 LYS A O 1
ATOM 803 N N . GLY A 1 101 ? 4.551 10.68 -11.594 1 45.69 101 GLY A N 1
ATOM 804 C CA . GLY A 1 101 ? 3.312 11.383 -11.297 1 45.69 101 GLY A CA 1
ATOM 805 C C . GLY A 1 101 ? 2.936 11.336 -9.836 1 45.69 101 GLY A C 1
ATOM 806 O O . GLY A 1 101 ? 3.373 10.445 -9.102 1 45.69 101 GLY A O 1
ATOM 807 N N . ARG A 1 102 ? 2.537 12.414 -9.336 1 45.75 102 ARG A N 1
ATOM 808 C CA . ARG A 1 102 ? 2.125 12.703 -7.969 1 45.75 102 ARG A CA 1
ATOM 809 C C . ARG A 1 102 ? 1.255 11.586 -7.41 1 45.75 102 ARG A C 1
ATOM 811 O O . ARG A 1 102 ? 1.279 11.312 -6.207 1 45.75 102 ARG A O 1
ATOM 818 N N . ASP A 1 103 ? 0.503 10.906 -8.359 1 47.88 103 ASP A N 1
ATOM 819 C CA . ASP A 1 103 ? -0.564 10.039 -7.871 1 47.88 103 ASP A CA 1
ATOM 820 C C . ASP A 1 103 ? -0.075 8.594 -7.723 1 47.88 103 ASP A C 1
ATOM 822 O O . ASP A 1 103 ? -0.874 7.684 -7.504 1 47.88 103 ASP A O 1
ATOM 826 N N . THR A 1 104 ? 1.271 8.594 -7.914 1 55.34 104 THR A N 1
ATOM 827 C CA . THR A 1 104 ? 1.645 7.18 -7.941 1 55.34 104 THR A CA 1
ATOM 828 C C . THR A 1 104 ? 2.375 6.789 -6.66 1 55.34 104 THR A C 1
ATOM 830 O O . THR A 1 104 ? 3.059 7.617 -6.055 1 55.34 104 THR A O 1
ATOM 833 N N . LEU A 1 105 ? 1.804 5.707 -5.973 1 62.12 105 LEU A N 1
ATOM 834 C CA . LEU A 1 105 ? 2.49 5.086 -4.844 1 62.12 105 LEU A CA 1
ATOM 835 C C . LEU A 1 105 ? 3.979 4.922 -5.137 1 62.12 105 LEU A C 1
ATOM 837 O O . LEU A 1 105 ? 4.371 4.727 -6.289 1 62.12 105 LEU A O 1
ATOM 841 N N . PRO A 1 106 ? 4.742 5.133 -4.078 1 72.12 106 PRO A N 1
ATOM 842 C CA . PRO A 1 106 ? 6.156 4.789 -4.262 1 72.12 106 PRO A CA 1
ATOM 843 C C . PRO A 1 106 ? 6.352 3.387 -4.828 1 72.12 106 PRO A C 1
ATOM 845 O O . PRO A 1 106 ? 5.539 2.492 -4.574 1 72.12 106 PRO A O 1
ATOM 848 N N . VAL A 1 107 ? 7.234 3.146 -5.52 1 78.12 107 VAL A N 1
ATOM 849 C CA . VAL A 1 107 ? 7.539 1.941 -6.281 1 78.12 107 VAL A CA 1
ATOM 850 C C . VAL A 1 107 ? 7.52 0.726 -5.355 1 78.12 107 VAL A C 1
ATOM 852 O O . VAL A 1 107 ? 6.934 -0.306 -5.688 1 78.12 107 VAL A O 1
ATOM 855 N N . ALA A 1 108 ? 8.156 0.823 -4.227 1 80 108 ALA A N 1
ATOM 856 C CA . ALA A 1 108 ? 8.25 -0.299 -3.297 1 80 108 ALA A CA 1
ATOM 857 C C . ALA A 1 108 ? 6.875 -0.732 -2.811 1 80 108 ALA A C 1
ATOM 859 O O . ALA A 1 108 ? 6.582 -1.929 -2.742 1 80 108 ALA A O 1
ATOM 860 N N . GLU A 1 109 ? 6.012 0.228 -2.521 1 78.56 109 GLU A N 1
ATOM 861 C CA . GLU A 1 109 ? 4.668 -0.034 -2.02 1 78.56 109 GLU A CA 1
ATOM 862 C C . GLU A 1 109 ? 3.787 -0.656 -3.1 1 78.56 109 GLU A C 1
ATOM 864 O O . GLU A 1 109 ? 3.021 -1.582 -2.826 1 78.56 109 GLU A O 1
ATOM 869 N N . ASN A 1 110 ? 3.885 -0.077 -4.191 1 81.19 110 ASN A N 1
ATOM 870 C CA . ASN A 1 110 ? 3.121 -0.614 -5.312 1 81.19 110 ASN A CA 1
ATOM 871 C C . ASN A 1 110 ? 3.516 -2.057 -5.621 1 81.19 110 ASN A C 1
ATOM 873 O O . ASN A 1 110 ? 2.652 -2.918 -5.797 1 81.19 110 ASN A O 1
ATOM 877 N N . PHE A 1 111 ? 4.785 -2.311 -5.68 1 84.69 111 PHE A N 1
ATOM 878 C CA . PHE A 1 111 ? 5.281 -3.65 -5.98 1 84.69 111 PHE A CA 1
ATOM 879 C C . PHE A 1 111 ? 4.867 -4.633 -4.891 1 84.69 111 PHE A C 1
ATOM 881 O O . PHE A 1 111 ? 4.414 -5.742 -5.188 1 84.69 111 PHE A O 1
ATOM 888 N N . SER A 1 112 ? 5.102 -4.305 -3.67 1 84.31 112 SER A N 1
ATOM 889 C CA . SER A 1 112 ? 4.754 -5.18 -2.553 1 84.31 112 SER A CA 1
ATOM 890 C C . SER A 1 112 ? 3.271 -5.527 -2.562 1 84.31 112 SER A C 1
ATOM 892 O O . SER A 1 112 ? 2.896 -6.676 -2.328 1 84.31 112 SER A O 1
ATOM 894 N N . PHE A 1 113 ? 2.432 -4.496 -2.918 1 82.12 113 PHE A N 1
ATOM 895 C CA . PHE A 1 113 ? 0.993 -4.727 -2.998 1 82.12 113 PHE A CA 1
ATOM 896 C C . PHE A 1 113 ? 0.669 -5.75 -4.078 1 82.12 113 PHE A C 1
ATOM 898 O O . PHE A 1 113 ? -0.094 -6.691 -3.842 1 82.12 113 PHE A O 1
ATOM 905 N N . CYS A 1 114 ? 1.224 -5.555 -5.195 1 85.12 114 CYS A N 1
ATOM 906 C CA . CYS A 1 114 ? 0.949 -6.457 -6.309 1 85.12 114 CYS A CA 1
ATOM 907 C C . CYS A 1 114 ? 1.401 -7.875 -5.988 1 85.12 114 CYS A C 1
ATOM 909 O O . CYS A 1 114 ? 0.688 -8.836 -6.273 1 85.12 114 CYS A O 1
ATOM 911 N N . LEU A 1 115 ? 2.574 -7.992 -5.383 1 89.06 115 LEU A N 1
ATOM 912 C CA . LEU A 1 115 ? 3.127 -9.305 -5.078 1 89.06 115 LEU A CA 1
ATOM 913 C C . LEU A 1 115 ? 2.252 -10.039 -4.066 1 89.06 115 LEU A C 1
ATOM 915 O O . LEU A 1 115 ? 1.938 -11.219 -4.254 1 89.06 115 LEU A O 1
ATOM 919 N N . VAL A 1 116 ? 1.829 -9.375 -3.076 1 86.44 116 VAL A N 1
ATOM 920 C CA . VAL A 1 116 ? 0.987 -9.984 -2.053 1 86.44 116 VAL A CA 1
ATOM 921 C C . VAL A 1 116 ? -0.358 -10.375 -2.656 1 86.44 116 VAL A C 1
ATOM 923 O O . VAL A 1 116 ? -0.898 -11.438 -2.346 1 86.44 116 VAL A O 1
ATOM 926 N N . THR A 1 117 ? -0.924 -9.445 -3.447 1 84.81 117 THR A N 1
ATOM 927 C CA . THR A 1 117 ? -2.191 -9.734 -4.113 1 84.81 117 THR A CA 1
ATOM 928 C C . THR A 1 117 ? -2.076 -10.984 -4.98 1 84.81 117 THR A C 1
ATOM 930 O O . THR A 1 117 ? -2.951 -11.852 -4.949 1 84.81 117 THR A O 1
ATOM 933 N N . LEU A 1 118 ? -1.023 -11.086 -5.711 1 88 118 LEU A N 1
ATOM 934 C CA . LEU A 1 118 ? -0.806 -12.258 -6.559 1 88 118 LEU A CA 1
ATOM 935 C C . LEU A 1 118 ? -0.709 -13.523 -5.719 1 88 118 LEU A C 1
ATOM 937 O O . LEU A 1 118 ? -1.32 -14.547 -6.055 1 88 118 LEU A O 1
ATOM 941 N N . LEU A 1 119 ? 0.006 -13.477 -4.645 1 90.69 119 LEU A N 1
ATOM 942 C CA . LEU A 1 119 ? 0.177 -14.641 -3.785 1 90.69 119 LEU A CA 1
ATOM 943 C C . LEU A 1 119 ? -1.13 -14.992 -3.082 1 90.69 119 LEU A C 1
ATOM 945 O O . LEU A 1 119 ? -1.409 -16.172 -2.838 1 90.69 119 LEU A O 1
ATOM 949 N N . SER A 1 120 ? -1.89 -13.992 -2.803 1 85.75 120 SER A N 1
ATOM 950 C CA . SER A 1 120 ? -3.223 -14.242 -2.264 1 85.75 120 SER A CA 1
ATOM 951 C C . SER A 1 120 ? -4.086 -15.008 -3.26 1 85.75 120 SER A C 1
ATOM 953 O O . SER A 1 120 ? -4.816 -15.93 -2.877 1 85.75 120 SER A O 1
ATOM 955 N N . ASP A 1 121 ? -4.012 -14.617 -4.504 1 87.88 121 ASP A N 1
ATOM 956 C CA . ASP A 1 121 ? -4.75 -15.32 -5.547 1 87.88 121 ASP A CA 1
ATOM 957 C C . ASP A 1 121 ? -4.27 -16.766 -5.676 1 87.88 121 ASP A C 1
ATOM 959 O O . ASP A 1 121 ? -5.07 -17.672 -5.879 1 87.88 121 ASP A O 1
ATOM 963 N N . VAL A 1 122 ? -3.016 -16.953 -5.531 1 91.5 122 VAL A N 1
ATOM 964 C CA . VAL A 1 122 ? -2.447 -18.297 -5.566 1 91.5 122 VAL A CA 1
ATOM 965 C C . VAL A 1 122 ? -3.031 -19.125 -4.43 1 91.5 122 VAL A C 1
ATOM 967 O O . VAL A 1 122 ? -3.432 -20.281 -4.637 1 91.5 122 VAL A O 1
ATOM 970 N N . ALA A 1 123 ? -3.066 -18.562 -3.268 1 88.5 123 ALA A N 1
ATOM 971 C CA . ALA A 1 123 ? -3.605 -19.25 -2.094 1 88.5 123 ALA A CA 1
ATOM 972 C C . ALA A 1 123 ? -5.074 -19.609 -2.301 1 88.5 123 ALA A C 1
ATOM 974 O O . ALA A 1 123 ? -5.539 -20.641 -1.797 1 88.5 123 ALA A O 1
ATOM 975 N N . GLN A 1 124 ? -5.793 -18.781 -2.982 1 84.56 124 GLN A N 1
ATOM 976 C CA . GLN A 1 124 ? -7.199 -19.031 -3.27 1 84.56 124 GLN A CA 1
ATOM 977 C C . GLN A 1 124 ? -7.352 -20.172 -4.273 1 84.56 124 GLN A C 1
ATOM 979 O O . GLN A 1 124 ? -8.289 -20.969 -4.176 1 84.56 124 GLN A O 1
ATOM 984 N N . CYS A 1 125 ? -6.449 -20.266 -5.168 1 88.94 125 CYS A N 1
ATOM 985 C CA . CYS A 1 125 ? -6.492 -21.281 -6.215 1 88.94 125 CYS A CA 1
ATOM 986 C C . CYS A 1 125 ? -6.055 -22.641 -5.672 1 88.94 125 CYS A C 1
ATOM 988 O O . CYS A 1 125 ? -6.543 -23.672 -6.121 1 88.94 125 CYS A O 1
ATOM 990 N N . ASP A 1 126 ? -5.164 -22.672 -4.766 1 93.56 126 ASP A N 1
ATOM 991 C CA . ASP A 1 126 ? -4.625 -23.906 -4.184 1 93.56 126 ASP A CA 1
ATOM 992 C C . ASP A 1 126 ? -4.551 -23.797 -2.66 1 93.56 126 ASP A C 1
ATOM 994 O O . ASP A 1 126 ? -3.572 -23.281 -2.117 1 93.56 126 ASP A O 1
ATOM 998 N N . GLU A 1 127 ? -5.418 -24.406 -1.959 1 88.62 127 GLU A N 1
ATOM 999 C CA . GLU A 1 127 ? -5.566 -24.297 -0.51 1 88.62 127 GLU A CA 1
ATOM 1000 C C . GLU A 1 127 ? -4.359 -24.906 0.208 1 88.62 127 GLU A C 1
ATOM 1002 O O . GLU A 1 127 ? -4.07 -24.547 1.354 1 88.62 127 GLU A O 1
ATOM 1007 N N . THR A 1 128 ? -3.664 -25.766 -0.436 1 94.94 128 THR A N 1
ATOM 1008 C CA . THR A 1 128 ? -2.51 -26.391 0.202 1 94.94 128 THR A CA 1
ATOM 1009 C C . THR A 1 128 ? -1.379 -25.391 0.379 1 94.94 128 THR A C 1
ATOM 1011 O O . THR A 1 128 ? -0.457 -25.609 1.166 1 94.94 128 THR A O 1
ATOM 1014 N N . LEU A 1 129 ? -1.474 -24.328 -0.39 1 94.06 129 LEU A N 1
ATOM 1015 C CA . LEU A 1 129 ? -0.438 -23.297 -0.332 1 94.06 129 LEU A CA 1
ATOM 1016 C C . LEU A 1 129 ? -0.851 -22.156 0.598 1 94.06 129 LEU A C 1
ATOM 1018 O O . LEU A 1 129 ? -0.031 -21.312 0.944 1 94.06 129 LEU A O 1
ATOM 1022 N N . ARG A 1 130 ? -2.08 -22.125 1.048 1 87.88 130 ARG A N 1
ATOM 1023 C CA . ARG A 1 130 ? -2.646 -21.031 1.821 1 87.88 130 ARG A CA 1
ATOM 1024 C C . ARG A 1 130 ? -1.877 -20.828 3.121 1 87.88 130 ARG A C 1
ATOM 1026 O O . ARG A 1 130 ? -1.508 -19.703 3.457 1 87.88 130 ARG A O 1
ATOM 1033 N N . GLY A 1 131 ? -1.659 -21.906 3.838 1 89.44 131 GLY A N 1
ATOM 1034 C CA . GLY A 1 131 ? -0.945 -21.812 5.102 1 89.44 131 GLY A CA 1
ATOM 1035 C C . GLY A 1 131 ? 0.444 -21.219 4.957 1 89.44 131 GLY A C 1
ATOM 1036 O O . GLY A 1 131 ? 0.825 -20.328 5.715 1 89.44 131 GLY A O 1
ATOM 1037 N N . GLN A 1 132 ? 1.116 -21.688 3.988 1 93.44 132 GLN A N 1
ATOM 1038 C CA . GLN A 1 132 ? 2.482 -21.234 3.76 1 93.44 132 GLN A CA 1
ATOM 1039 C C . GLN A 1 132 ? 2.506 -19.75 3.373 1 93.44 132 GLN A C 1
ATOM 1041 O O . GLN A 1 132 ? 3.334 -18.984 3.873 1 93.44 132 GLN A O 1
ATOM 1046 N N . ILE A 1 133 ? 1.661 -19.359 2.502 1 90.44 133 ILE A N 1
ATOM 1047 C CA . ILE A 1 133 ? 1.602 -17.969 2.031 1 90.44 133 ILE A CA 1
ATOM 1048 C C . ILE A 1 133 ? 1.211 -17.047 3.184 1 90.44 133 ILE A C 1
ATOM 1050 O O . ILE A 1 133 ? 1.849 -16.016 3.402 1 90.44 133 ILE A O 1
ATOM 1054 N N . LEU A 1 134 ? 0.226 -17.406 3.928 1 87 134 LEU A N 1
ATOM 1055 C CA . LEU A 1 134 ? -0.246 -16.594 5.051 1 87 134 LEU A CA 1
ATOM 1056 C C . LEU A 1 134 ? 0.844 -16.438 6.105 1 87 134 LEU A C 1
ATOM 1058 O O . LEU A 1 134 ? 1.008 -15.367 6.68 1 87 134 LEU A O 1
ATOM 1062 N N . GLU A 1 135 ? 1.519 -17.5 6.336 1 90.56 135 GLU A N 1
ATOM 1063 C CA . GLU A 1 135 ? 2.594 -17.453 7.324 1 90.56 135 GLU A CA 1
ATOM 1064 C C . GLU A 1 135 ? 3.656 -16.422 6.934 1 90.56 135 GLU A C 1
ATOM 1066 O O . GLU A 1 135 ? 4.113 -15.648 7.773 1 90.56 135 GLU A O 1
ATOM 1071 N N . VAL A 1 136 ? 4.07 -16.453 5.719 1 90.69 136 VAL A N 1
ATOM 1072 C CA . VAL A 1 136 ? 5.094 -15.523 5.254 1 90.69 136 VAL A CA 1
ATOM 1073 C C . VAL A 1 136 ? 4.574 -14.094 5.352 1 90.69 136 VAL A C 1
ATOM 1075 O O . VAL A 1 136 ? 5.293 -13.195 5.797 1 90.69 136 VAL A O 1
ATOM 1078 N N . VAL A 1 137 ? 3.33 -13.883 4.945 1 85.5 137 VAL A N 1
ATOM 1079 C CA . VAL A 1 137 ? 2.73 -12.547 5.008 1 85.5 137 VAL A CA 1
ATOM 1080 C C . VAL A 1 137 ? 2.695 -12.07 6.457 1 85.5 137 VAL A C 1
ATOM 1082 O O . VAL A 1 137 ? 3.047 -10.922 6.746 1 85.5 137 VAL A O 1
ATOM 1085 N N . MET A 1 138 ? 2.316 -12.891 7.355 1 85.44 138 MET A N 1
ATOM 1086 C CA . MET A 1 138 ? 2.256 -12.547 8.773 1 85.44 138 MET A CA 1
ATOM 1087 C C . MET A 1 138 ? 3.648 -12.25 9.32 1 85.44 138 MET A C 1
ATOM 1089 O O . MET A 1 138 ? 3.818 -11.344 10.133 1 85.44 138 MET A O 1
ATOM 1093 N N . ASP A 1 139 ? 4.551 -13.055 8.914 1 87.06 139 ASP A N 1
ATOM 1094 C CA . ASP A 1 139 ? 5.93 -12.836 9.344 1 87.06 139 ASP A CA 1
ATOM 1095 C C . ASP A 1 139 ? 6.43 -11.461 8.93 1 87.06 139 ASP A C 1
ATOM 1097 O O . ASP A 1 139 ? 7.09 -10.773 9.703 1 87.06 139 ASP A O 1
ATOM 1101 N N . ILE A 1 140 ? 6.184 -11.141 7.75 1 84.56 140 ILE A N 1
ATOM 1102 C CA . ILE A 1 140 ? 6.637 -9.852 7.246 1 84.56 140 ILE A CA 1
ATOM 1103 C C . ILE A 1 140 ? 5.938 -8.719 8 1 84.56 140 ILE A C 1
ATOM 1105 O O . ILE A 1 140 ? 6.559 -7.707 8.328 1 84.56 140 ILE A O 1
ATOM 1109 N N . MET A 1 141 ? 4.664 -8.82 8.234 1 81.81 141 MET A N 1
ATOM 1110 C CA . MET A 1 141 ? 3.928 -7.82 9 1 81.81 141 MET A CA 1
ATOM 1111 C C . MET A 1 141 ? 4.523 -7.656 10.398 1 81.81 141 MET A C 1
ATOM 1113 O O . MET A 1 141 ? 4.613 -6.543 10.914 1 81.81 141 MET A O 1
ATOM 1117 N N . GLN A 1 142 ? 4.926 -8.773 10.969 1 83.62 142 GLN A N 1
ATOM 1118 C CA . GLN A 1 142 ? 5.535 -8.734 12.297 1 83.62 142 GLN A CA 1
ATOM 1119 C C . GLN A 1 142 ? 6.883 -8.016 12.258 1 83.62 142 GLN A C 1
ATOM 1121 O O . GLN A 1 142 ? 7.211 -7.254 13.172 1 83.62 142 GLN A O 1
ATOM 1126 N N . VAL A 1 143 ? 7.625 -8.297 11.289 1 81.75 143 VAL A N 1
ATOM 1127 C CA . VAL A 1 143 ? 8.914 -7.629 11.133 1 81.75 143 VAL A CA 1
ATOM 1128 C C . VAL A 1 143 ? 8.703 -6.117 11.031 1 81.75 143 VAL A C 1
ATOM 1130 O O . VAL A 1 143 ? 9.414 -5.344 11.672 1 81.75 143 VAL A O 1
ATOM 1133 N N . LEU A 1 144 ? 7.73 -5.691 10.297 1 77.38 144 LEU A N 1
ATOM 1134 C CA . LEU A 1 144 ? 7.453 -4.27 10.133 1 77.38 144 LEU A CA 1
ATOM 1135 C C . LEU A 1 144 ? 6.996 -3.643 11.445 1 77.38 144 LEU A C 1
ATOM 1137 O O . LEU A 1 144 ? 7.387 -2.516 11.766 1 77.38 144 LEU A O 1
ATOM 1141 N N . GLN A 1 145 ? 6.113 -4.332 12.141 1 80.31 145 GLN A N 1
ATOM 1142 C CA . GLN A 1 145 ? 5.684 -3.865 13.461 1 80.31 145 GLN A CA 1
ATOM 1143 C C . GLN A 1 145 ? 6.875 -3.688 14.391 1 80.31 145 GLN A C 1
ATOM 1145 O O . GLN A 1 145 ? 6.949 -2.703 15.133 1 80.31 145 GLN A O 1
ATOM 1150 N N . ASP A 1 146 ? 7.73 -4.633 14.312 1 82.19 146 ASP A N 1
ATOM 1151 C CA . ASP A 1 146 ? 8.906 -4.582 15.18 1 82.19 146 ASP A CA 1
ATOM 1152 C C . ASP A 1 146 ? 9.781 -3.377 14.844 1 82.19 146 ASP A C 1
ATOM 1154 O O . ASP A 1 146 ? 10.359 -2.756 15.742 1 82.19 146 ASP A O 1
ATOM 1158 N N . ILE A 1 147 ? 9.945 -3.072 13.656 1 76.81 147 ILE A N 1
ATOM 1159 C CA . ILE A 1 147 ? 10.734 -1.925 13.219 1 76.81 147 ILE A CA 1
ATOM 1160 C C . ILE A 1 147 ? 10.109 -0.638 13.75 1 76.81 147 ILE A C 1
ATOM 1162 O O . ILE A 1 147 ? 10.82 0.261 14.203 1 76.81 147 ILE A O 1
ATOM 1166 N N . CYS A 1 148 ? 8.773 -0.518 13.711 1 75.56 148 CYS A N 1
ATOM 1167 C CA . CYS A 1 148 ? 8.07 0.671 14.18 1 75.56 148 CYS A CA 1
ATOM 1168 C C . CYS A 1 148 ? 8.188 0.814 15.688 1 75.56 148 CYS A C 1
ATOM 1170 O O . CYS A 1 148 ? 8.305 1.928 16.203 1 75.56 148 CYS A O 1
ATOM 1172 N N . LYS A 1 149 ? 8.133 -0.303 16.375 1 77.75 149 LYS A N 1
ATOM 1173 C CA . LYS A 1 149 ? 8.164 -0.292 17.844 1 77.75 149 LYS A CA 1
ATOM 1174 C C . LYS A 1 149 ? 9.578 -0.026 18.359 1 77.75 149 LYS A C 1
ATOM 1176 O O . LYS A 1 149 ? 9.75 0.57 19.422 1 77.75 149 LYS A O 1
ATOM 1181 N N . ASN A 1 150 ? 10.539 -0.538 17.578 1 77.69 150 ASN A N 1
ATOM 1182 C CA . ASN A 1 150 ? 11.922 -0.429 18.031 1 77.69 150 ASN A CA 1
ATOM 1183 C C . ASN A 1 150 ? 12.812 0.192 16.953 1 77.69 150 ASN A C 1
ATOM 1185 O O . ASN A 1 150 ? 13.719 -0.465 16.438 1 77.69 150 ASN A O 1
ATOM 1189 N N . PRO A 1 151 ? 12.625 1.472 16.766 1 64.56 151 PRO A N 1
ATOM 1190 C CA . PRO A 1 151 ? 13.398 2.088 15.688 1 64.56 151 PRO A CA 1
ATOM 1191 C C . PRO A 1 151 ? 14.906 2.076 15.953 1 64.56 151 PRO A C 1
ATOM 1193 O O . PRO A 1 151 ? 15.703 2.049 15.016 1 64.56 151 PRO A O 1
ATOM 1196 N N . GLU A 1 152 ? 15.258 2.197 17.172 1 65.12 152 GLU A N 1
ATOM 1197 C CA . GLU A 1 152 ? 16.672 2.248 17.547 1 65.12 152 GLU A CA 1
ATOM 1198 C C . GLU A 1 152 ? 17.359 0.915 17.266 1 65.12 152 GLU A C 1
ATOM 1200 O O . GLU A 1 152 ? 18.562 0.875 17.016 1 65.12 152 GLU A O 1
ATOM 1205 N N . ALA A 1 153 ? 16.672 -0.15 17.5 1 60.56 153 ALA A N 1
ATOM 1206 C CA . ALA A 1 153 ? 17.281 -1.462 17.297 1 60.56 153 ALA A CA 1
ATOM 1207 C C . ALA A 1 153 ? 17.625 -1.688 15.836 1 60.56 153 ALA A C 1
ATOM 1209 O O . ALA A 1 153 ? 18.484 -2.525 15.516 1 60.56 153 ALA A O 1
ATOM 1210 N N . HIS A 1 154 ? 17.016 -1.041 15.008 1 53.94 154 HIS A N 1
ATOM 1211 C CA . HIS A 1 154 ? 17.219 -1.235 13.578 1 53.94 154 HIS A CA 1
ATOM 1212 C C . HIS A 1 154 ? 18.016 -0.081 12.969 1 53.94 154 HIS A C 1
ATOM 1214 O O . HIS A 1 154 ? 18.125 0.017 11.742 1 53.94 154 HIS A O 1
ATOM 1220 N N . ASP A 1 155 ? 18.344 0.901 13.75 1 48.25 155 ASP A N 1
ATOM 1221 C CA . ASP A 1 155 ? 19.047 2.102 13.328 1 48.25 155 ASP A CA 1
ATOM 1222 C C . ASP A 1 155 ? 20.516 1.786 13 1 48.25 155 ASP A C 1
ATOM 1224 O O . ASP A 1 155 ? 21.344 1.68 13.898 1 48.25 155 ASP A O 1
ATOM 1228 N N . LYS A 1 156 ? 21.156 1.124 12.25 1 43.41 156 LYS A N 1
ATOM 1229 C CA . LYS A 1 156 ? 22.453 1.768 12.086 1 43.41 156 LYS A CA 1
ATOM 1230 C C . LYS A 1 156 ? 22.312 3.283 11.984 1 43.41 156 LYS A C 1
ATOM 1232 O O . LYS A 1 156 ? 21.203 3.807 12 1 43.41 156 LYS A O 1
ATOM 1237 N N . GLY A 1 157 ? 23.375 3.996 11.203 1 36.53 157 GLY A N 1
ATOM 1238 C CA . GLY A 1 157 ? 23.688 5.387 10.906 1 36.53 157 GLY A CA 1
ATOM 1239 C C . GLY A 1 157 ? 22.453 6.234 10.664 1 36.53 157 GLY A C 1
ATOM 1240 O O . GLY A 1 157 ? 22.562 7.418 10.328 1 36.53 157 GLY A O 1
ATOM 1241 N N . THR A 1 158 ? 21.484 5.672 10.039 1 36.16 158 THR A N 1
ATOM 1242 C CA . THR A 1 158 ? 20.594 6.633 9.391 1 36.16 158 THR A CA 1
ATOM 1243 C C . THR A 1 158 ? 19.594 7.203 10.391 1 36.16 158 THR A C 1
ATOM 1245 O O . THR A 1 158 ? 19.328 6.594 11.43 1 36.16 158 THR A O 1
ATOM 1248 N N . ASN A 1 159 ? 19.094 8.523 10.25 1 38.66 159 ASN A N 1
ATOM 1249 C CA . ASN A 1 159 ? 18.25 9.508 10.93 1 38.66 159 ASN A CA 1
ATOM 1250 C C . ASN A 1 159 ? 17 8.867 11.523 1 38.66 159 ASN A C 1
ATOM 1252 O O . ASN A 1 159 ? 16.422 7.965 10.922 1 38.66 159 ASN A O 1
ATOM 1256 N N . ARG A 1 160 ? 16.781 8.883 12.852 1 40.59 160 ARG A N 1
ATOM 1257 C CA . ARG A 1 160 ? 15.68 8.594 13.773 1 40.59 160 ARG A CA 1
ATOM 1258 C C . ARG A 1 160 ? 14.328 8.867 13.125 1 40.59 160 ARG A C 1
ATOM 1260 O O . ARG A 1 160 ? 13.328 9.031 13.82 1 40.59 160 ARG A O 1
ATOM 1267 N N . ASP A 1 161 ? 14.32 9.258 11.922 1 44.19 161 ASP A N 1
ATOM 1268 C CA . ASP A 1 161 ? 13.023 9.641 11.367 1 44.19 161 ASP A CA 1
ATOM 1269 C C . ASP A 1 161 ? 12.031 8.484 11.445 1 44.19 161 ASP A C 1
ATOM 1271 O O . ASP A 1 161 ? 12.367 7.344 11.117 1 44.19 161 ASP A O 1
ATOM 1275 N N . LEU A 1 162 ? 11.289 8.461 12.562 1 43.81 162 LEU A N 1
ATOM 1276 C CA . LEU A 1 162 ? 10.156 7.562 12.734 1 43.81 162 LEU A CA 1
ATOM 1277 C C . LEU A 1 162 ? 9.648 7.055 11.391 1 43.81 162 LEU A C 1
ATOM 1279 O O . LEU A 1 162 ? 9.211 7.844 10.547 1 43.81 162 LEU A O 1
ATOM 1283 N N . VAL A 1 163 ? 10.383 6.078 10.773 1 44.81 163 VAL A N 1
ATOM 1284 C CA . VAL A 1 163 ? 9.938 5.449 9.539 1 44.81 163 VAL A CA 1
ATOM 1285 C C . VAL A 1 163 ? 8.648 4.66 9.789 1 44.81 163 VAL A C 1
ATOM 1287 O O . VAL A 1 163 ? 8.648 3.689 10.547 1 44.81 163 VAL A O 1
ATOM 1290 N N . LEU A 1 164 ? 7.445 5.383 10.172 1 48.75 164 LEU A N 1
ATOM 1291 C CA . LEU A 1 164 ? 6.207 4.617 10.281 1 48.75 164 LEU A CA 1
ATOM 1292 C C . LEU A 1 164 ? 5.957 3.795 9.023 1 48.75 164 LEU A C 1
ATOM 1294 O O . LEU A 1 164 ? 6.133 4.289 7.91 1 48.75 164 LEU A O 1
ATOM 1298 N N . PRO A 1 165 ? 6.035 2.521 9.18 1 46.47 165 PRO A N 1
ATOM 1299 C CA . PRO A 1 165 ? 5.723 1.661 8.039 1 46.47 165 PRO A CA 1
ATOM 1300 C C . PRO A 1 165 ? 4.422 2.051 7.344 1 46.47 165 PRO A C 1
ATOM 1302 O O . PRO A 1 165 ? 3.457 2.443 8.008 1 46.47 165 PRO A O 1
ATOM 1305 N N . SER A 1 166 ? 4.324 2.779 6.312 1 44.62 166 SER A N 1
ATOM 1306 C CA . SER A 1 166 ? 3.16 2.893 5.438 1 44.62 166 SER A CA 1
ATOM 1307 C C . SER A 1 166 ? 2.447 1.553 5.289 1 44.62 166 SER A C 1
ATOM 1309 O O . SER A 1 166 ? 2.832 0.729 4.457 1 44.62 166 SER A O 1
ATOM 1311 N N . CYS A 1 167 ? 2.273 0.67 6.238 1 44.44 167 CYS A N 1
ATOM 1312 C CA . CYS A 1 167 ? 1.717 -0.675 6.16 1 44.44 167 CYS A CA 1
ATOM 1313 C C . CYS A 1 167 ? 0.299 -0.645 5.602 1 44.44 167 CYS A C 1
ATOM 1315 O O . CYS A 1 167 ? -0.659 -0.413 6.34 1 44.44 167 CYS A O 1
ATOM 1317 N N . PHE A 1 168 ? -0.389 0.149 4.723 1 46.88 168 PHE A N 1
ATOM 1318 C CA . PHE A 1 168 ? -1.845 0.16 4.641 1 46.88 168 PHE A CA 1
ATOM 1319 C C . PHE A 1 168 ? -2.35 -1.028 3.83 1 46.88 168 PHE A C 1
ATOM 1321 O O . PHE A 1 168 ? -2.115 -1.106 2.621 1 46.88 168 PHE A O 1
ATOM 1328 N N . VAL A 1 169 ? -2.164 -2.342 4.09 1 44.41 169 VAL A N 1
ATOM 1329 C CA . VAL A 1 169 ? -2.766 -3.475 3.395 1 44.41 169 VAL A CA 1
ATOM 1330 C C . VAL A 1 169 ? -4.281 -3.439 3.566 1 44.41 169 VAL A C 1
ATOM 1332 O O . VAL A 1 169 ? -4.793 -3.645 4.668 1 44.41 169 VAL A O 1
ATOM 1335 N N . PHE A 1 170 ? -5.168 -2.471 3.068 1 42.97 170 PHE A N 1
ATOM 1336 C CA . PHE A 1 170 ? -6.582 -2.705 3.324 1 42.97 170 PHE A CA 1
ATOM 1337 C C . PHE A 1 170 ? -7.059 -3.969 2.617 1 42.97 170 PHE A C 1
ATOM 1339 O O . PHE A 1 170 ? -6.461 -4.395 1.628 1 42.97 170 PHE A O 1
ATOM 1346 N N . TYR A 1 171 ? -7.93 -4.688 3.369 1 39.97 171 TYR A N 1
ATOM 1347 C CA . TYR A 1 171 ? -8.656 -5.887 2.977 1 39.97 171 TYR A CA 1
ATOM 1348 C C . TYR A 1 171 ? -9.383 -5.676 1.652 1 39.97 171 TYR A C 1
ATOM 1350 O O . TYR A 1 171 ? -10.109 -4.691 1.484 1 39.97 171 TYR A O 1
ATOM 1358 N N . ARG A 1 172 ? -8.68 -5.91 0.493 1 38.94 172 ARG A N 1
ATOM 1359 C CA . ARG A 1 172 ? -9.523 -5.895 -0.697 1 38.94 172 ARG A CA 1
ATOM 1360 C C . ARG A 1 172 ? -10.414 -7.133 -0.755 1 38.94 172 ARG A C 1
ATOM 1362 O O . ARG A 1 172 ? -9.93 -8.258 -0.631 1 38.94 172 ARG A O 1
ATOM 1369 N N . LYS A 1 173 ? -11.547 -6.945 -0.305 1 34.75 173 LYS A N 1
ATOM 1370 C CA . LYS A 1 173 ? -12.422 -7.965 -0.867 1 34.75 173 LYS A CA 1
ATOM 1371 C C . LYS A 1 173 ? -12.164 -8.156 -2.359 1 34.75 173 LYS A C 1
ATOM 1373 O O . LYS A 1 173 ? -12.188 -7.188 -3.123 1 34.75 173 LYS A O 1
ATOM 1378 N N . GLN A 1 174 ? -11.414 -9.117 -2.697 1 29.92 174 GLN A N 1
ATOM 1379 C CA . GLN A 1 174 ? -11.094 -9.672 -4.008 1 29.92 174 GLN A CA 1
ATOM 1380 C C . GLN A 1 174 ? -12.305 -9.633 -4.934 1 29.92 174 GLN A C 1
ATOM 1382 O O . GLN A 1 174 ? -12.273 -10.195 -6.031 1 29.92 174 GLN A O 1
ATOM 1387 N N . ASN A 1 175 ? -13.523 -9.391 -4.766 1 29.83 175 ASN A N 1
ATOM 1388 C CA . ASN A 1 175 ? -14.227 -9.984 -5.898 1 29.83 175 ASN A CA 1
ATOM 1389 C C . ASN A 1 175 ? -13.695 -9.445 -7.227 1 29.83 175 ASN A C 1
ATOM 1391 O O . ASN A 1 175 ? -13.984 -10.008 -8.281 1 29.83 175 ASN A O 1
ATOM 1395 N N . ARG A 1 176 ? -13.867 -8.062 -7.562 1 28.8 176 ARG A N 1
ATOM 1396 C CA . ARG A 1 176 ? -14.18 -7.824 -8.969 1 28.8 176 ARG A CA 1
ATOM 1397 C C . ARG A 1 176 ? -13.055 -8.312 -9.875 1 28.8 176 ARG A C 1
ATOM 1399 O O . ARG A 1 176 ? -11.914 -8.461 -9.43 1 28.8 176 ARG A O 1
ATOM 1406 N N . HIS A 1 177 ? -13.305 -8.375 -11.367 1 26.81 177 HIS A N 1
ATOM 1407 C CA . HIS A 1 177 ? -12.727 -8.695 -12.672 1 26.81 177 HIS A CA 1
ATOM 1408 C C . HIS A 1 177 ? -11.453 -7.902 -12.922 1 26.81 177 HIS A C 1
ATOM 1410 O O . HIS A 1 177 ? -11.492 -6.676 -13.039 1 26.81 177 HIS A O 1
ATOM 1416 N N . PHE A 1 178 ? -10.492 -8.078 -12.305 1 27.33 178 PHE A N 1
ATOM 1417 C CA . PHE A 1 178 ? -9.188 -7.59 -12.734 1 27.33 178 PHE A CA 1
ATOM 1418 C C . PHE A 1 178 ? -9.172 -7.324 -14.234 1 27.33 178 PHE A C 1
ATOM 1420 O O . PHE A 1 178 ? -8.734 -6.262 -14.68 1 27.33 178 PHE A O 1
ATOM 1427 N N . TYR A 1 179 ? -8.734 -8.484 -14.961 1 25 179 TYR A N 1
ATOM 1428 C CA . TYR A 1 179 ? -8.375 -8.703 -16.359 1 25 179 TYR A CA 1
ATOM 1429 C C . TYR A 1 179 ? -9.578 -8.484 -17.281 1 25 179 TYR A C 1
ATOM 1431 O O . TYR A 1 179 ? -10.242 -9.438 -17.688 1 25 179 TYR A O 1
ATOM 1439 N N . GLY A 1 180 ? -10.547 -7.82 -16.891 1 20.52 180 GLY A N 1
ATOM 1440 C CA . GLY A 1 180 ? -11.453 -8 -18.016 1 20.52 180 GLY A CA 1
ATOM 1441 C C . GLY A 1 180 ? -10.789 -7.824 -19.359 1 20.52 180 GLY A C 1
ATOM 1442 O O . GLY A 1 180 ? -10 -6.898 -19.547 1 20.52 180 GLY A O 1
ATOM 1443 N N . THR A 1 181 ? -10.906 -8.953 -20.219 1 19.48 181 THR A N 1
ATOM 1444 C CA . THR A 1 181 ? -11.008 -8.984 -21.672 1 19.48 181 THR A CA 1
ATOM 1445 C C . THR A 1 181 ? -11.828 -7.797 -22.172 1 19.48 181 THR A C 1
ATOM 1447 O O . THR A 1 181 ? -12.812 -7.402 -21.547 1 19.48 181 THR A O 1
ATOM 1450 N N . MET B 1 1 ? -22.016 25.547 -24.469 1 30.48 1 MET B N 1
ATOM 1451 C CA . MET B 1 1 ? -20.828 25.641 -23.641 1 30.48 1 MET B CA 1
ATOM 1452 C C . MET B 1 1 ? -20.766 24.516 -22.625 1 30.48 1 MET B C 1
ATOM 1454 O O . MET B 1 1 ? -21.562 24.484 -21.672 1 30.48 1 MET B O 1
ATOM 1458 N N . SER B 1 2 ? -20.469 23.297 -22.969 1 33.5 2 SER B N 1
ATOM 1459 C CA . SER B 1 2 ? -20.5 22.078 -22.188 1 33.5 2 SER B CA 1
ATOM 1460 C C . SER B 1 2 ? -19.594 22.156 -20.969 1 33.5 2 SER B C 1
ATOM 1462 O O . SER B 1 2 ? -18.391 22.438 -21.109 1 33.5 2 SER B O 1
ATOM 1464 N N . LEU B 1 3 ? -20.031 22.719 -19.859 1 33.47 3 LEU B N 1
ATOM 1465 C CA . LEU B 1 3 ? -19.25 22.797 -18.625 1 33.47 3 LEU B CA 1
ATOM 1466 C C . LEU B 1 3 ? -18.5 21.5 -18.359 1 33.47 3 LEU B C 1
ATOM 1468 O O . LEU B 1 3 ? -19.125 20.469 -18.109 1 33.47 3 LEU B O 1
ATOM 1472 N N . LYS B 1 4 ? -17.438 21.219 -19.016 1 40.91 4 LYS B N 1
ATOM 1473 C CA . LYS B 1 4 ? -16.562 20.078 -18.766 1 40.91 4 LYS B CA 1
ATOM 1474 C C . LYS B 1 4 ? -16.344 19.891 -17.266 1 40.91 4 LYS B C 1
ATOM 1476 O O . LYS B 1 4 ? -15.945 20.828 -16.562 1 40.91 4 LYS B O 1
ATOM 1481 N N . VAL B 1 5 ? -17.125 19.188 -16.672 1 43.59 5 VAL B N 1
ATOM 1482 C CA . VAL B 1 5 ? -16.984 18.75 -15.281 1 43.59 5 VAL B CA 1
ATOM 1483 C C . VAL B 1 5 ? -15.492 18.625 -14.945 1 43.59 5 VAL B C 1
ATOM 1485 O O . VAL B 1 5 ? -14.75 17.938 -15.633 1 43.59 5 VAL B O 1
ATOM 1488 N N . PRO B 1 6 ? -14.992 19.641 -14.297 1 50.91 6 PRO B N 1
ATOM 1489 C CA . PRO B 1 6 ? -13.562 19.641 -13.961 1 50.91 6 PRO B CA 1
ATOM 1490 C C . PRO B 1 6 ? -13.062 18.266 -13.508 1 50.91 6 PRO B C 1
ATOM 1492 O O . PRO B 1 6 ? -13.742 17.594 -12.734 1 50.91 6 PRO B O 1
ATOM 1495 N N . THR B 1 7 ? -12.281 17.578 -14.234 1 59.28 7 THR B N 1
ATOM 1496 C CA . THR B 1 7 ? -11.68 16.266 -14.102 1 59.28 7 THR B CA 1
ATOM 1497 C C . THR B 1 7 ? -10.969 16.125 -12.758 1 59.28 7 THR B C 1
ATOM 1499 O O . THR B 1 7 ? -10.719 17.125 -12.078 1 59.28 7 THR B O 1
ATOM 1502 N N . ARG B 1 8 ? -11.008 14.961 -12.109 1 62.28 8 ARG B N 1
ATOM 1503 C CA . ARG B 1 8 ? -10.32 14.625 -10.867 1 62.28 8 ARG B CA 1
ATOM 1504 C C . ARG B 1 8 ? -9.031 15.414 -10.719 1 62.28 8 ARG B C 1
ATOM 1506 O O . ARG B 1 8 ? -8.75 15.961 -9.648 1 62.28 8 ARG B O 1
ATOM 1513 N N . GLY B 1 9 ? -8.516 15.578 -11.734 1 73.62 9 GLY B N 1
ATOM 1514 C CA . GLY B 1 9 ? -7.246 16.281 -11.719 1 73.62 9 GLY B CA 1
ATOM 1515 C C . GLY B 1 9 ? -7.387 17.766 -11.375 1 73.62 9 GLY B C 1
ATOM 1516 O O . GLY B 1 9 ? -6.57 18.312 -10.641 1 73.62 9 GLY B O 1
ATOM 1517 N N . PHE B 1 10 ? -8.547 18.328 -11.742 1 81.31 10 PHE B N 1
ATOM 1518 C CA . PHE B 1 10 ? -8.734 19.75 -11.5 1 81.31 10 PHE B CA 1
ATOM 1519 C C . PHE B 1 10 ? -9.062 20.016 -10.039 1 81.31 10 PHE B C 1
ATOM 1521 O O . PHE B 1 10 ? -8.484 20.891 -9.414 1 81.31 10 PHE B O 1
ATOM 1528 N N . TYR B 1 11 ? -10.141 19.281 -9.555 1 87.69 11 TYR B N 1
ATOM 1529 C CA . TYR B 1 11 ? -10.531 19.469 -8.156 1 87.69 11 TYR B CA 1
ATOM 1530 C C . TYR B 1 11 ? -9.336 19.297 -7.23 1 87.69 11 TYR B C 1
ATOM 1532 O O . TYR B 1 11 ? -9.102 20.141 -6.352 1 87.69 11 TYR B O 1
ATOM 1540 N N . PHE B 1 12 ? -8.57 18.25 -7.434 1 87.88 12 PHE B N 1
ATOM 1541 C CA . PHE B 1 12 ? -7.438 18 -6.559 1 87.88 12 PHE B CA 1
ATOM 1542 C C . PHE B 1 12 ? -6.441 19.156 -6.609 1 87.88 12 PHE B C 1
ATOM 1544 O O . PHE B 1 12 ? -5.941 19.594 -5.574 1 87.88 12 PHE B O 1
ATOM 1551 N N . THR B 1 13 ? -6.207 19.594 -7.742 1 89.75 13 THR B N 1
ATOM 1552 C CA . THR B 1 13 ? -5.25 20.672 -7.902 1 89.75 13 THR B CA 1
ATOM 1553 C C . THR B 1 13 ? -5.719 21.922 -7.168 1 89.75 13 THR B C 1
ATOM 1555 O O . THR B 1 13 ? -4.922 22.625 -6.535 1 89.75 13 THR B O 1
ATOM 1558 N N . THR B 1 14 ? -6.965 22.203 -7.281 1 92.81 14 THR B N 1
ATOM 1559 C CA . THR B 1 14 ? -7.516 23.391 -6.637 1 92.81 14 THR B CA 1
ATOM 1560 C C . THR B 1 14 ? -7.406 23.266 -5.117 1 92.81 14 THR B C 1
ATOM 1562 O O . THR B 1 14 ? -6.906 24.188 -4.457 1 92.81 14 THR B O 1
ATOM 1565 N N . VAL B 1 15 ? -7.871 22.172 -4.551 1 95.12 15 VAL B N 1
ATOM 1566 C CA . VAL B 1 15 ? -7.871 22.016 -3.1 1 95.12 15 VAL B CA 1
ATOM 1567 C C . VAL B 1 15 ? -6.434 21.969 -2.586 1 95.12 15 VAL B C 1
ATOM 1569 O O . VAL B 1 15 ? -6.125 22.516 -1.523 1 95.12 15 VAL B O 1
ATOM 1572 N N . LEU B 1 16 ? -5.543 21.375 -3.322 1 94.31 16 LEU B N 1
ATOM 1573 C CA . LEU B 1 16 ? -4.129 21.344 -2.957 1 94.31 16 LEU B CA 1
ATOM 1574 C C . LEU B 1 16 ? -3.525 22.734 -2.982 1 94.31 16 LEU B C 1
ATOM 1576 O O . LEU B 1 16 ? -2.756 23.094 -2.092 1 94.31 16 LEU B O 1
ATOM 1580 N N . SER B 1 17 ? -3.875 23.406 -3.994 1 94.75 17 SER B N 1
ATOM 1581 C CA . SER B 1 17 ? -3.398 24.781 -4.09 1 94.75 17 SER B CA 1
ATOM 1582 C C . SER B 1 17 ? -3.883 25.625 -2.908 1 94.75 17 SER B C 1
ATOM 1584 O O . SER B 1 17 ? -3.121 26.406 -2.342 1 94.75 17 SER B O 1
ATOM 1586 N N . LEU B 1 18 ? -5.117 25.516 -2.59 1 95.38 18 LEU B N 1
ATOM 1587 C CA . LEU B 1 18 ? -5.652 26.188 -1.416 1 95.38 18 LEU B CA 1
ATOM 1588 C C . LEU B 1 18 ? -4.879 25.797 -0.161 1 95.38 18 LEU B C 1
ATOM 1590 O O . LEU B 1 18 ? -4.469 26.656 0.617 1 95.38 18 LEU B O 1
ATOM 1594 N N . ALA B 1 19 ? -4.699 24.547 0.05 1 97.31 19 ALA B N 1
ATOM 1595 C CA . ALA B 1 19 ? -3.975 24.047 1.211 1 97.31 19 ALA B CA 1
ATOM 1596 C C . ALA B 1 19 ? -2.574 24.641 1.287 1 97.31 19 ALA B C 1
ATOM 1598 O O . ALA B 1 19 ? -2.145 25.094 2.35 1 97.31 19 ALA B O 1
ATOM 1599 N N . ARG B 1 20 ? -1.886 24.656 0.183 1 96.25 20 ARG B N 1
ATOM 1600 C CA . ARG B 1 20 ? -0.513 25.141 0.161 1 96.25 20 ARG B CA 1
ATOM 1601 C C . ARG B 1 20 ? -0.473 26.656 0.349 1 96.25 20 ARG B C 1
ATOM 1603 O O . ARG B 1 20 ? 0.43 27.188 1.003 1 96.25 20 ARG B O 1
ATOM 1610 N N . SER B 1 21 ? -1.401 27.328 -0.244 1 97 21 SER B N 1
ATOM 1611 C CA . SER B 1 21 ? -1.514 28.781 -0.041 1 97 21 SER B CA 1
ATOM 1612 C C . SER B 1 21 ? -1.729 29.109 1.431 1 97 21 SER B C 1
ATOM 1614 O O . SER B 1 21 ? -1.104 30.031 1.96 1 97 21 SER B O 1
ATOM 1616 N N . LEU B 1 22 ? -2.658 28.438 2.064 1 97.88 22 LEU B N 1
ATOM 1617 C CA . LEU B 1 22 ? -2.904 28.641 3.488 1 97.88 22 LEU B CA 1
ATOM 1618 C C . LEU B 1 22 ? -1.654 28.328 4.305 1 97.88 22 LEU B C 1
ATOM 1620 O O . LEU B 1 22 ? -1.339 29.047 5.254 1 97.88 22 LEU B O 1
ATOM 1624 N N . ALA B 1 23 ? -0.911 27.25 3.904 1 97.44 23 ALA B N 1
ATOM 1625 C CA . ALA B 1 23 ? 0.274 26.812 4.648 1 97.44 23 ALA B CA 1
ATOM 1626 C C . ALA B 1 23 ? 1.367 27.891 4.59 1 97.44 23 ALA B C 1
ATOM 1628 O O . ALA B 1 23 ? 2.24 27.938 5.457 1 97.44 23 ALA B O 1
ATOM 1629 N N . ALA B 1 24 ? 1.375 28.688 3.596 1 96.62 24 ALA B N 1
ATOM 1630 C CA . ALA B 1 24 ? 2.393 29.703 3.393 1 96.62 24 ALA B CA 1
ATOM 1631 C C . ALA B 1 24 ? 2.199 30.875 4.363 1 96.62 24 ALA B C 1
ATOM 1633 O O . ALA B 1 24 ? 3.102 31.688 4.547 1 96.62 24 ALA B O 1
ATOM 1634 N N . HIS B 1 25 ? 1.051 31 5.008 1 96.25 25 HIS B N 1
ATOM 1635 C CA . HIS B 1 25 ? 0.798 32.031 5.992 1 96.25 25 HIS B CA 1
ATOM 1636 C C . HIS B 1 25 ? 1.492 31.734 7.312 1 96.25 25 HIS B C 1
ATOM 1638 O O . HIS B 1 25 ? 1.531 30.578 7.742 1 96.25 25 HIS B O 1
ATOM 1644 N N . ARG B 1 26 ? 2.021 32.719 7.957 1 95 26 ARG B N 1
ATOM 1645 C CA . ARG B 1 26 ? 2.578 32.531 9.297 1 95 26 ARG B CA 1
ATOM 1646 C C . ARG B 1 26 ? 1.499 32.125 10.281 1 95 26 ARG B C 1
ATOM 1648 O O . ARG B 1 26 ? 1.743 31.266 11.148 1 95 26 ARG B O 1
ATOM 1655 N N . GLN B 1 27 ? 0.381 32.75 10.133 1 96.56 27 GLN B N 1
ATOM 1656 C CA . GLN B 1 27 ? -0.812 32.344 10.875 1 96.56 27 GLN B CA 1
ATOM 1657 C C . GLN B 1 27 ? -2.002 32.156 9.945 1 96.56 27 GLN B C 1
ATOM 1659 O O . GLN B 1 27 ? -2.709 33.094 9.617 1 96.56 27 GLN B O 1
ATOM 1664 N N . ALA B 1 28 ? -2.193 30.938 9.562 1 97.81 28 ALA B N 1
ATOM 1665 C CA . ALA B 1 28 ? -3.309 30.641 8.672 1 97.81 28 ALA B CA 1
ATOM 1666 C C . ALA B 1 28 ? -4.648 30.859 9.367 1 97.81 28 ALA B C 1
ATOM 1668 O O . ALA B 1 28 ? -4.879 30.344 10.461 1 97.81 28 ALA B O 1
ATOM 1669 N N . PRO B 1 29 ? -5.484 31.703 8.766 1 97.19 29 PRO B N 1
ATOM 1670 C CA . PRO B 1 29 ? -6.793 31.922 9.391 1 97.19 29 PRO B CA 1
ATOM 1671 C C . PRO B 1 29 ? -7.57 30.625 9.602 1 97.19 29 PRO B C 1
ATOM 1673 O O . PRO B 1 29 ? -7.75 29.844 8.664 1 97.19 29 PRO B O 1
ATOM 1676 N N . ILE B 1 30 ? -8.086 30.453 10.727 1 96.19 30 ILE B N 1
ATOM 1677 C CA . ILE B 1 30 ? -8.734 29.203 11.109 1 96.19 30 ILE B CA 1
ATOM 1678 C C . ILE B 1 30 ? -9.984 28.984 10.266 1 96.19 30 ILE B C 1
ATOM 1680 O O . ILE B 1 30 ? -10.328 27.844 9.922 1 96.19 30 ILE B O 1
ATOM 1684 N N . ASP B 1 31 ? -10.641 30.125 9.945 1 95.88 31 ASP B N 1
ATOM 1685 C CA . ASP B 1 31 ? -11.883 30.016 9.188 1 95.88 31 ASP B CA 1
ATOM 1686 C C . ASP B 1 31 ? -11.633 29.422 7.805 1 95.88 31 ASP B C 1
ATOM 1688 O O . ASP B 1 31 ? -12.461 28.672 7.289 1 95.88 31 ASP B O 1
ATOM 1692 N N . LYS B 1 32 ? -10.555 29.719 7.16 1 95.69 32 LYS B N 1
ATOM 1693 C CA . LYS B 1 32 ? -10.211 29.188 5.848 1 95.69 32 LYS B CA 1
ATOM 1694 C C . LYS B 1 32 ? -9.773 27.719 5.953 1 95.69 32 LYS B C 1
ATOM 1696 O O . LYS B 1 32 ? -10.078 26.922 5.074 1 95.69 32 LYS B O 1
ATOM 1701 N N . VAL B 1 33 ? -9.078 27.391 7.023 1 96.88 33 VAL B N 1
ATOM 1702 C CA . VAL B 1 33 ? -8.664 26 7.258 1 96.88 33 VAL B CA 1
ATOM 1703 C C . VAL B 1 33 ? -9.898 25.125 7.5 1 96.88 33 VAL B C 1
ATOM 1705 O O . VAL B 1 33 ? -9.961 24 7.023 1 96.88 33 VAL B O 1
ATOM 1708 N N . GLN B 1 34 ? -10.797 25.703 8.203 1 95.75 34 GLN B N 1
ATOM 1709 C CA . GLN B 1 34 ? -12.031 24.969 8.469 1 95.75 34 GLN B CA 1
ATOM 1710 C C . GLN B 1 34 ? -12.82 24.734 7.188 1 95.75 34 GLN B C 1
ATOM 1712 O O . GLN B 1 34 ? -13.492 23.703 7.051 1 95.75 34 GLN B O 1
ATOM 1717 N N . LYS B 1 35 ? -12.781 25.656 6.238 1 94.62 35 LYS B N 1
ATOM 1718 C CA . LYS B 1 35 ? -13.414 25.438 4.941 1 94.62 35 LYS B CA 1
ATOM 1719 C C . LYS B 1 35 ? -12.797 24.234 4.227 1 94.62 35 LYS B C 1
ATOM 1721 O O . LYS B 1 35 ? -13.508 23.422 3.637 1 94.62 35 LYS B O 1
ATOM 1726 N N . LEU B 1 36 ? -11.492 24.125 4.297 1 95.94 36 LEU B N 1
ATOM 1727 C CA . LEU B 1 36 ? -10.789 22.969 3.75 1 95.94 36 LEU B CA 1
ATOM 1728 C C . LEU B 1 36 ? -11.234 21.688 4.453 1 95.94 36 LEU B C 1
ATOM 1730 O O . LEU B 1 36 ? -11.516 20.688 3.799 1 95.94 36 LEU B O 1
ATOM 1734 N N . GLN B 1 37 ? -11.336 21.734 5.762 1 96.38 37 GLN B N 1
ATOM 1735 C CA . GLN B 1 37 ? -11.734 20.562 6.539 1 96.38 37 GLN B CA 1
ATOM 1736 C C . GLN B 1 37 ? -13.172 20.172 6.23 1 96.38 37 GLN B C 1
ATOM 1738 O O . GLN B 1 37 ? -13.508 18.984 6.242 1 96.38 37 GLN B O 1
ATOM 1743 N N . CYS B 1 38 ? -14 21.219 5.945 1 95.88 38 CYS B N 1
ATOM 1744 C CA . CYS B 1 38 ? -15.398 20.953 5.621 1 95.88 38 CYS B CA 1
ATOM 1745 C C . CYS B 1 38 ? -15.508 20.141 4.336 1 95.88 38 CYS B C 1
ATOM 1747 O O . CYS B 1 38 ? -16.516 19.469 4.105 1 95.88 38 CYS B O 1
ATOM 1749 N N . MET B 1 39 ? -14.547 20.141 3.506 1 96 39 MET B N 1
ATOM 1750 C CA . MET B 1 39 ? -14.539 19.406 2.244 1 96 39 MET B CA 1
ATOM 1751 C C . MET B 1 39 ? -14.148 17.953 2.467 1 96 39 MET B C 1
ATOM 1753 O O . MET B 1 39 ? -14.273 17.125 1.561 1 96 39 MET B O 1
ATOM 1757 N N . CYS B 1 40 ? -13.688 17.562 3.623 1 97.25 40 CYS B N 1
ATOM 1758 C CA . CYS B 1 40 ? -13.266 16.219 3.979 1 97.25 40 CYS B CA 1
ATOM 1759 C C . CYS B 1 40 ? -14.445 15.383 4.473 1 97.25 40 CYS B C 1
ATOM 1761 O O . CYS B 1 40 ? -15.492 15.93 4.82 1 97.25 40 CYS B O 1
ATOM 1763 N N . PRO B 1 41 ? -14.258 14.078 4.5 1 96.81 41 PRO B N 1
ATOM 1764 C CA . PRO B 1 41 ? -15.391 13.234 4.902 1 96.81 41 PRO B CA 1
ATOM 1765 C C . PRO B 1 41 ? -15.773 13.422 6.367 1 96.81 41 PRO B C 1
ATOM 1767 O O . PRO B 1 41 ? -14.914 13.703 7.207 1 96.81 41 PRO B O 1
ATOM 1770 N N . VAL B 1 42 ? -16.984 13.289 6.574 1 93.19 42 VAL B N 1
ATOM 1771 C CA . VAL B 1 42 ? -17.516 13.344 7.934 1 93.19 42 VAL B CA 1
ATOM 1772 C C . VAL B 1 42 ? -18.016 11.969 8.352 1 93.19 42 VAL B C 1
ATOM 1774 O O . VAL B 1 42 ? -18.578 11.234 7.535 1 93.19 42 VAL B O 1
ATOM 1777 N N . ASP B 1 43 ? -17.734 11.633 9.547 1 88.31 43 ASP B N 1
ATOM 1778 C CA . ASP B 1 43 ? -18.188 10.359 10.102 1 88.31 43 ASP B CA 1
ATOM 1779 C C . ASP B 1 43 ? -19.703 10.32 10.227 1 88.31 43 ASP B C 1
ATOM 1781 O O . ASP B 1 43 ? -20.312 11.266 10.734 1 88.31 43 ASP B O 1
ATOM 1785 N N . PHE B 1 44 ? -20.344 9.312 9.594 1 86.69 44 PHE B N 1
ATOM 1786 C CA . PHE B 1 44 ? -21.766 9.078 9.781 1 86.69 44 PHE B CA 1
ATOM 1787 C C . PHE B 1 44 ? -22 7.762 10.508 1 86.69 44 PHE B C 1
ATOM 1789 O O . PHE B 1 44 ? -21.984 6.691 9.898 1 86.69 44 PHE B O 1
ATOM 1796 N N . ARG B 1 45 ? -22.438 7.812 11.773 1 85.56 45 ARG B N 1
ATOM 1797 C CA . ARG B 1 45 ? -22.688 6.637 12.609 1 85.56 45 ARG B CA 1
ATOM 1798 C C . ARG B 1 45 ? -21.484 5.695 12.586 1 85.56 45 ARG B C 1
ATOM 1800 O O . ARG B 1 45 ? -21.641 4.484 12.414 1 85.56 45 ARG B O 1
ATOM 1807 N N . GLY B 1 46 ? -20.281 6.203 12.555 1 83.06 46 GLY B N 1
ATOM 1808 C CA . GLY B 1 46 ? -19.062 5.41 12.703 1 83.06 46 GLY B CA 1
ATOM 1809 C C . GLY B 1 46 ? -18.453 5.004 11.383 1 83.06 46 GLY B C 1
ATOM 1810 O O . GLY B 1 46 ? -17.422 4.332 11.352 1 83.06 46 GLY B O 1
ATOM 1811 N N . ILE B 1 47 ? -19.094 5.363 10.289 1 88.88 47 ILE B N 1
ATOM 1812 C CA . ILE B 1 47 ? -18.594 4.934 8.984 1 88.88 47 ILE B CA 1
ATOM 1813 C C . ILE B 1 47 ? -18.297 6.156 8.117 1 88.88 47 ILE B C 1
ATOM 1815 O O . ILE B 1 47 ? -19.125 7.055 7.992 1 88.88 47 ILE B O 1
ATOM 1819 N N . PHE B 1 48 ? -17.125 6.273 7.609 1 90.81 48 PHE B N 1
ATOM 1820 C CA . PHE B 1 48 ? -16.734 7.293 6.641 1 90.81 48 PHE B CA 1
ATOM 1821 C C . PHE B 1 48 ? -17.047 6.832 5.219 1 90.81 48 PHE B C 1
ATOM 1823 O O . PHE B 1 48 ? -16.844 5.66 4.887 1 90.81 48 PHE B O 1
ATOM 1830 N N . GLN B 1 49 ? -17.578 7.711 4.469 1 91.88 49 GLN B N 1
ATOM 1831 C CA . GLN B 1 49 ? -17.688 7.496 3.031 1 91.88 49 GLN B CA 1
ATOM 1832 C C . GLN B 1 49 ? -16.688 8.352 2.262 1 91.88 49 GLN B C 1
ATOM 1834 O O . GLN B 1 49 ? -16.656 9.578 2.424 1 91.88 49 GLN B O 1
ATOM 1839 N N . LEU B 1 50 ? -15.914 7.73 1.485 1 91.62 50 LEU B N 1
ATOM 1840 C CA . LEU B 1 50 ? -14.844 8.438 0.797 1 91.62 50 LEU B CA 1
ATOM 1841 C C . LEU B 1 50 ? -14.984 8.305 -0.715 1 91.62 50 LEU B C 1
ATOM 1843 O O . LEU B 1 50 ? -14.75 7.23 -1.273 1 91.62 50 LEU B O 1
ATOM 1847 N N . ASP B 1 51 ? -15.477 9.289 -1.335 1 90.81 51 ASP B N 1
ATOM 1848 C CA . ASP B 1 51 ? -15.344 9.391 -2.785 1 90.81 51 ASP B CA 1
ATOM 1849 C C . ASP B 1 51 ? -14.047 10.102 -3.168 1 90.81 51 ASP B C 1
ATOM 1851 O O . ASP B 1 51 ? -13.219 10.406 -2.307 1 90.81 51 ASP B O 1
ATOM 1855 N N . GLU B 1 52 ? -13.812 10.258 -4.332 1 89.69 52 GLU B N 1
ATOM 1856 C CA . GLU B 1 52 ? -12.555 10.812 -4.816 1 89.69 52 GLU B CA 1
ATOM 1857 C C . GLU B 1 52 ? -12.32 12.219 -4.266 1 89.69 52 GLU B C 1
ATOM 1859 O O . GLU B 1 52 ? -11.203 12.547 -3.852 1 89.69 52 GLU B O 1
ATOM 1864 N N . ARG B 1 53 ? -13.391 13.078 -4.328 1 92.5 53 ARG B N 1
ATOM 1865 C CA . ARG B 1 53 ? -13.258 14.461 -3.875 1 92.5 53 ARG B CA 1
ATOM 1866 C C . ARG B 1 53 ? -12.906 14.516 -2.393 1 92.5 53 ARG B C 1
ATOM 1868 O O . ARG B 1 53 ? -12.062 15.312 -1.981 1 92.5 53 ARG B O 1
ATOM 1875 N N . ARG B 1 54 ? -13.578 13.68 -1.627 1 94.81 54 ARG B N 1
ATOM 1876 C CA . ARG B 1 54 ? -13.328 13.656 -0.189 1 94.81 54 ARG B CA 1
ATOM 1877 C C . ARG B 1 54 ? -11.93 13.141 0.12 1 94.81 54 ARG B C 1
ATOM 1879 O O . ARG B 1 54 ? -11.258 13.648 1.016 1 94.81 54 ARG B O 1
ATOM 1886 N N . ARG B 1 55 ? -11.477 12.125 -0.597 1 92.81 55 ARG B N 1
ATOM 1887 C CA . ARG B 1 55 ? -10.117 11.633 -0.437 1 92.81 55 ARG B CA 1
ATOM 1888 C C . ARG B 1 55 ? -9.094 12.727 -0.728 1 92.81 55 ARG B C 1
ATOM 1890 O O . ARG B 1 55 ? -8.148 12.922 0.035 1 92.81 55 ARG B O 1
ATOM 1897 N N . ASP B 1 56 ? -9.312 13.438 -1.799 1 92.94 56 ASP B N 1
ATOM 1898 C CA . ASP B 1 56 ? -8.406 14.508 -2.199 1 92.94 56 ASP B CA 1
ATOM 1899 C C . ASP B 1 56 ? -8.352 15.609 -1.142 1 92.94 56 ASP B C 1
ATOM 1901 O O . ASP B 1 56 ? -7.281 16.141 -0.854 1 92.94 56 ASP B O 1
ATOM 1905 N N . ALA B 1 57 ? -9.461 15.938 -0.607 1 96.56 57 ALA B N 1
ATOM 1906 C CA . ALA B 1 57 ? -9.531 16.984 0.413 1 96.56 57 ALA B CA 1
ATOM 1907 C C . ALA B 1 57 ? -8.766 16.578 1.666 1 96.56 57 ALA B C 1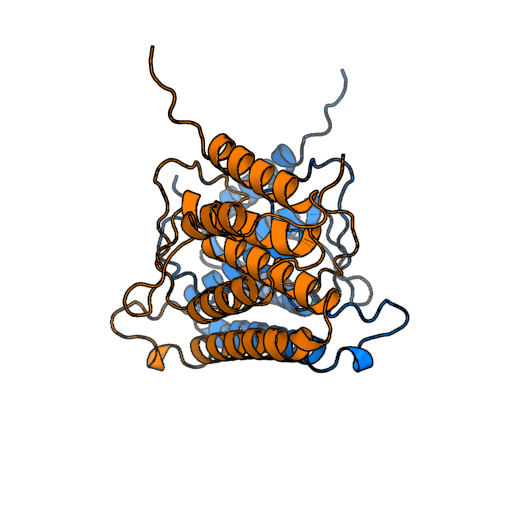
ATOM 1909 O O . ALA B 1 57 ? -8.086 17.406 2.283 1 96.56 57 ALA B O 1
ATOM 1910 N N . VAL B 1 58 ? -8.867 15.312 2.074 1 97 58 VAL B N 1
ATOM 1911 C CA . VAL B 1 58 ? -8.141 14.82 3.242 1 97 58 VAL B CA 1
ATOM 1912 C C . VAL B 1 58 ? -6.637 14.969 3.014 1 97 58 VAL B C 1
ATOM 1914 O O . VAL B 1 58 ? -5.91 15.438 3.895 1 97 58 VAL B O 1
ATOM 1917 N N . ILE B 1 59 ? -6.18 14.57 1.852 1 94.31 59 ILE B N 1
ATOM 1918 C CA . ILE B 1 59 ? -4.762 14.641 1.523 1 94.31 59 ILE B CA 1
ATOM 1919 C C . ILE B 1 59 ? -4.305 16.094 1.521 1 94.31 59 ILE B C 1
ATOM 1921 O O . ILE B 1 59 ? -3.244 16.422 2.062 1 94.31 59 ILE B O 1
ATOM 1925 N N . ALA B 1 60 ? -5.133 16.953 0.968 1 96.25 60 ALA B N 1
ATOM 1926 C CA . ALA B 1 60 ? -4.812 18.375 0.964 1 96.25 60 ALA B CA 1
ATOM 1927 C C . ALA B 1 60 ? -4.734 18.922 2.387 1 96.25 60 ALA B C 1
ATOM 1929 O O . ALA B 1 60 ? -3.83 19.703 2.711 1 96.25 60 ALA B O 1
ATOM 1930 N N . LEU B 1 61 ? -5.629 18.578 3.197 1 97.88 61 LEU B N 1
ATOM 1931 C CA . LEU B 1 61 ? -5.629 19 4.594 1 97.88 61 LEU B CA 1
ATOM 1932 C C . LEU B 1 61 ? -4.355 18.562 5.297 1 97.88 61 LEU B C 1
ATOM 1934 O O . LEU B 1 61 ? -3.744 19.344 6.035 1 97.88 61 LEU B O 1
ATOM 1938 N N . GLY B 1 62 ? -4.027 17.297 5.066 1 96.81 62 GLY B N 1
ATOM 1939 C CA . GLY B 1 62 ? -2.781 16.797 5.617 1 96.81 62 GLY B CA 1
ATOM 1940 C C . GLY B 1 62 ? -1.562 17.562 5.145 1 96.81 62 GLY B C 1
ATOM 1941 O O . GLY B 1 62 ? -0.654 17.844 5.93 1 96.81 62 GLY B O 1
ATOM 1942 N N . ILE B 1 63 ? -1.516 17.844 3.922 1 94.75 63 ILE B N 1
ATOM 1943 C CA . ILE B 1 63 ? -0.4 18.594 3.352 1 94.75 63 ILE B CA 1
ATOM 1944 C C . ILE B 1 63 ? -0.34 19.984 3.975 1 94.75 63 ILE B C 1
ATOM 1946 O O . ILE B 1 63 ? 0.739 20.469 4.324 1 94.75 63 ILE B O 1
ATOM 1950 N N . PHE B 1 64 ? -1.447 20.688 4.117 1 97.25 64 PHE B N 1
ATOM 1951 C CA . PHE B 1 64 ? -1.47 21.953 4.844 1 97.25 64 PHE B CA 1
ATOM 1952 C C . PHE B 1 64 ? -0.822 21.797 6.215 1 97.25 64 PHE B C 1
ATOM 1954 O O . PHE B 1 64 ? 0.042 22.594 6.594 1 97.25 64 PHE B O 1
ATOM 1961 N N . LEU B 1 65 ? -1.302 20.812 6.918 1 97.75 65 LEU B N 1
ATOM 1962 C CA . LEU B 1 65 ? -0.827 20.594 8.281 1 97.75 65 LEU B CA 1
ATOM 1963 C C . LEU B 1 65 ? 0.691 20.453 8.312 1 97.75 65 LEU B C 1
ATOM 1965 O O . LEU B 1 65 ? 1.366 21.156 9.07 1 97.75 65 LEU B O 1
ATOM 1969 N N . VAL B 1 66 ? 1.243 19.656 7.43 1 94.31 66 VAL B N 1
ATOM 1970 C CA . VAL B 1 66 ? 2.672 19.359 7.422 1 94.31 66 VAL B CA 1
ATOM 1971 C C . VAL B 1 66 ? 3.453 20.562 6.918 1 94.31 66 VAL B C 1
ATOM 1973 O O . VAL B 1 66 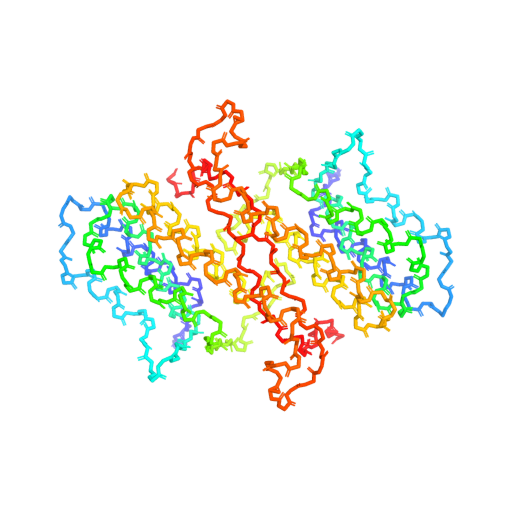? 4.469 20.938 7.504 1 94.31 66 VAL B O 1
ATOM 1976 N N . GLU B 1 67 ? 2.951 21.172 5.91 1 94.88 67 GLU B N 1
ATOM 1977 C CA . GLU B 1 67 ? 3.695 22.25 5.27 1 94.88 67 GLU B CA 1
ATOM 1978 C C . GLU B 1 67 ? 3.537 23.562 6.035 1 94.88 67 GLU B C 1
ATOM 1980 O O . GLU B 1 67 ? 4.285 24.516 5.812 1 94.88 67 GLU B O 1
ATOM 1985 N N . SER B 1 68 ? 2.588 23.703 6.973 1 97.06 68 SER B N 1
ATOM 1986 C CA . SER B 1 68 ? 2.385 24.906 7.77 1 97.06 68 SER B CA 1
ATOM 1987 C C . SER B 1 68 ? 3.049 24.781 9.141 1 97.06 68 SER B C 1
ATOM 1989 O O . SER B 1 68 ? 2.775 25.578 10.039 1 97.06 68 SER B O 1
ATOM 1991 N N . ASN B 1 69 ? 3.92 23.766 9.297 1 95.38 69 ASN B N 1
ATOM 1992 C CA . ASN B 1 69 ? 4.531 23.484 10.594 1 95.38 69 ASN B CA 1
ATOM 1993 C C . ASN B 1 69 ? 3.479 23.25 11.672 1 95.38 69 ASN B C 1
ATOM 1995 O O . ASN B 1 69 ? 3.568 23.812 12.766 1 95.38 69 ASN B O 1
ATOM 1999 N N . LEU B 1 70 ? 2.4 22.484 11.32 1 97.5 70 LEU B N 1
ATOM 2000 C CA . LEU B 1 70 ? 1.386 21.906 12.195 1 97.5 70 LEU B CA 1
ATOM 2001 C C . LEU B 1 70 ? 0.477 23 12.758 1 97.5 70 LEU B C 1
ATOM 2003 O O . LEU B 1 70 ? 0.033 22.922 13.906 1 97.5 70 LEU B O 1
ATOM 2007 N N . GLN B 1 71 ? 0.313 24.109 11.969 1 97.75 71 GLN B N 1
ATOM 2008 C CA . GLN B 1 71 ? -0.704 25.062 12.383 1 97.75 71 GLN B CA 1
ATOM 2009 C C . GLN B 1 71 ? -2.066 24.406 12.531 1 97.75 71 GLN B C 1
ATOM 2011 O O . GLN B 1 71 ? -2.438 23.547 11.719 1 97.75 71 GLN B O 1
ATOM 2016 N N . HIS B 1 72 ? -2.803 24.75 13.648 1 97.81 72 HIS B N 1
ATOM 2017 C CA . HIS B 1 72 ? -4.137 24.266 13.984 1 97.81 72 HIS B CA 1
ATOM 2018 C C . HIS B 1 72 ? -4.137 22.75 14.203 1 97.81 72 HIS B C 1
ATOM 2020 O O . HIS B 1 72 ? -5.133 22.078 13.922 1 97.81 72 HIS B O 1
ATOM 2026 N N . LYS B 1 73 ? -3.018 22.109 14.539 1 97.56 73 LYS B N 1
ATOM 2027 C CA . LYS B 1 73 ? -2.891 20.672 14.719 1 97.56 73 LYS B CA 1
ATOM 2028 C C . LYS B 1 73 ? -3.906 20.141 15.734 1 97.56 73 LYS B C 1
ATOM 2030 O O . LYS B 1 73 ? -4.391 19.016 15.609 1 97.56 73 LYS B O 1
ATOM 2035 N N . ASP B 1 74 ? -4.301 20.984 16.719 1 96.44 74 ASP B N 1
ATOM 2036 C CA . ASP B 1 74 ? -5.219 20.547 17.766 1 96.44 74 ASP B CA 1
ATOM 2037 C C . ASP B 1 74 ? -6.594 20.219 17.188 1 96.44 74 ASP B C 1
ATOM 2039 O O . ASP B 1 74 ? -7.352 19.438 17.781 1 96.44 74 ASP B O 1
ATOM 2043 N N . ALA B 1 75 ? -6.852 20.844 16.078 1 96 75 ALA B N 1
ATOM 2044 C CA . ALA B 1 75 ? -8.133 20.578 15.43 1 96 75 ALA B CA 1
ATOM 2045 C C . ALA B 1 75 ? -7.984 19.5 14.359 1 96 75 ALA B C 1
ATOM 2047 O O . ALA B 1 75 ? -8.891 18.672 14.164 1 96 75 ALA B O 1
ATOM 2048 N N . ILE B 1 76 ? -6.879 19.469 13.703 1 98 76 ILE B N 1
ATOM 2049 C CA . ILE B 1 76 ? -6.746 18.672 12.492 1 98 76 ILE B CA 1
ATOM 2050 C C . ILE B 1 76 ? -6.258 17.266 12.844 1 98 76 ILE B C 1
ATOM 2052 O O . ILE B 1 76 ? -6.754 16.281 12.297 1 98 76 ILE B O 1
ATOM 2056 N N . VAL B 1 77 ? -5.312 17.094 13.766 1 97.75 77 VAL B N 1
ATOM 2057 C CA . VAL B 1 77 ? -4.66 15.812 14.047 1 97.75 77 VAL B CA 1
ATOM 2058 C C . VAL B 1 77 ? -5.68 14.82 14.594 1 97.75 77 VAL B C 1
ATOM 2060 O O . VAL B 1 77 ? -5.754 13.68 14.133 1 97.75 77 VAL B O 1
ATOM 2063 N N . PRO B 1 78 ? -6.57 15.234 15.57 1 96.88 78 PRO B N 1
ATOM 2064 C CA . PRO B 1 78 ? -7.574 14.266 16.031 1 96.88 78 PRO B CA 1
ATOM 2065 C C . PRO B 1 78 ? -8.492 13.789 14.914 1 96.88 78 PRO B C 1
ATOM 2067 O O . PRO B 1 78 ? -8.891 12.625 14.883 1 96.88 78 PRO B O 1
ATOM 2070 N N . TYR B 1 79 ? -8.836 14.672 14 1 97.06 79 TYR B N 1
ATOM 2071 C CA . TYR B 1 79 ? -9.672 14.297 12.867 1 97.06 79 TYR B CA 1
ATOM 2072 C C . TYR B 1 79 ? -8.984 13.25 12 1 97.06 79 TYR B C 1
ATOM 2074 O O . TYR B 1 79 ? -9.578 12.227 11.664 1 97.06 79 TYR B O 1
ATOM 2082 N N . LEU B 1 80 ? -7.754 13.477 11.633 1 96.44 80 LEU B N 1
ATOM 2083 C CA . LEU B 1 80 ? -7.008 12.555 10.781 1 96.44 80 LEU B CA 1
ATOM 2084 C C . LEU B 1 80 ? -6.812 11.211 11.477 1 96.44 80 LEU B C 1
ATOM 2086 O O . LEU B 1 80 ? -6.902 10.156 10.836 1 96.44 80 LEU B O 1
ATOM 2090 N N . LEU B 1 81 ? -6.516 11.234 12.781 1 95.44 81 LEU B N 1
ATOM 2091 C CA . LEU B 1 81 ? -6.367 10 13.539 1 95.44 81 LEU B CA 1
ATOM 2092 C C . LEU B 1 81 ? -7.68 9.227 13.594 1 95.44 81 LEU B C 1
ATOM 2094 O O . LEU B 1 81 ? -7.688 8 13.492 1 95.44 81 LEU B O 1
ATOM 2098 N N . GLY B 1 82 ? -8.75 10.016 13.789 1 94.81 82 GLY B N 1
ATOM 2099 C CA . GLY B 1 82 ? -10.055 9.375 13.734 1 94.81 82 GLY B CA 1
ATOM 2100 C C . GLY B 1 82 ? -10.336 8.703 12.406 1 94.81 82 GLY B C 1
ATOM 2101 O O . GLY B 1 82 ? -10.883 7.594 12.367 1 94.81 82 GLY B O 1
ATOM 2102 N N . LEU B 1 83 ? -10.008 9.32 11.375 1 94.06 83 LEU B N 1
ATOM 2103 C CA . LEU B 1 83 ? -10.164 8.75 10.039 1 94.06 83 LEU B CA 1
ATOM 2104 C C . LEU B 1 83 ? -9.305 7.504 9.875 1 94.06 83 LEU B C 1
ATOM 2106 O O . LEU B 1 83 ? -9.758 6.5 9.32 1 94.06 83 LEU B O 1
ATOM 2110 N N . LEU B 1 84 ? -8.062 7.523 10.328 1 91.12 84 LEU B N 1
ATOM 2111 C CA . LEU B 1 84 ? -7.172 6.367 10.273 1 91.12 84 LEU B CA 1
ATOM 2112 C C . LEU B 1 84 ? -7.773 5.18 11.016 1 91.12 84 LEU B C 1
ATOM 2114 O O . LEU B 1 84 ? -7.797 4.062 10.492 1 91.12 84 LEU B O 1
ATOM 2118 N N . LYS B 1 85 ? -8.289 5.414 12.117 1 89.62 85 LYS B N 1
ATOM 2119 C CA . LYS B 1 85 ? -8.898 4.363 12.93 1 89.62 85 LYS B CA 1
ATOM 2120 C C . LYS B 1 85 ? -10.109 3.764 12.219 1 89.62 85 LYS B C 1
ATOM 2122 O O . LYS B 1 85 ? -10.406 2.578 12.383 1 89.62 85 LYS B O 1
ATOM 2127 N N . GLY B 1 86 ? -10.766 4.613 11.492 1 87.94 86 GLY B N 1
ATOM 2128 C CA . GLY B 1 86 ? -11.992 4.195 10.836 1 87.94 86 GLY B CA 1
ATOM 2129 C C . GLY B 1 86 ? -11.758 3.559 9.477 1 87.94 86 GLY B C 1
ATOM 2130 O O . GLY B 1 86 ? -12.695 3.098 8.828 1 87.94 86 GLY B O 1
ATOM 2131 N N . LEU B 1 87 ? -10.547 3.396 9.062 1 87 87 LEU B N 1
ATOM 2132 C CA . LEU B 1 87 ? -10.219 2.959 7.711 1 87 87 LEU B CA 1
ATOM 2133 C C . LEU B 1 87 ? -10.781 1.569 7.438 1 87 87 LEU B C 1
ATOM 2135 O O . LEU B 1 87 ? -11.336 1.318 6.363 1 87 87 LEU B O 1
ATOM 2139 N N . PRO B 1 88 ? -10.672 0.583 8.375 1 80.56 88 PRO B N 1
ATOM 2140 C CA . PRO B 1 88 ? -11.148 -0.771 8.094 1 80.56 88 PRO B CA 1
ATOM 2141 C C . PRO B 1 88 ? -12.641 -0.815 7.777 1 80.56 88 PRO B C 1
ATOM 2143 O O . PRO B 1 88 ? -13.125 -1.778 7.172 1 80.56 88 PRO B O 1
ATOM 2146 N N . LYS B 1 89 ? -13.359 0.232 8.047 1 83.62 89 LYS B N 1
ATOM 2147 C CA . LYS B 1 89 ? -14.812 0.223 7.887 1 83.62 89 LYS B CA 1
ATOM 2148 C C . LYS B 1 89 ? -15.25 1.229 6.828 1 83.62 89 LYS B C 1
ATOM 2150 O O . LYS B 1 89 ? -16.453 1.375 6.566 1 83.62 89 LYS B O 1
ATOM 2155 N N . VAL B 1 90 ? -14.367 1.878 6.227 1 87.06 90 VAL B N 1
ATOM 2156 C CA . VAL B 1 90 ? -14.672 2.941 5.277 1 87.06 90 VAL B CA 1
ATOM 2157 C C . VAL B 1 90 ? -15.43 2.367 4.082 1 87.06 90 VAL B C 1
ATOM 2159 O O . VAL B 1 90 ? -15.117 1.269 3.613 1 87.06 90 VAL B O 1
ATOM 2162 N N . GLN B 1 91 ? -16.453 3.074 3.645 1 86.12 91 GLN B N 1
ATOM 2163 C CA . GLN B 1 91 ? -17.094 2.787 2.365 1 86.12 91 GLN B CA 1
ATOM 2164 C C . GLN B 1 91 ? -16.438 3.576 1.235 1 86.12 91 GLN B C 1
ATOM 2166 O O . GLN B 1 91 ? -16.531 4.805 1.192 1 86.12 91 GLN B O 1
ATOM 2171 N N . TRP B 1 92 ? -15.766 2.889 0.349 1 83.62 92 TRP B N 1
ATOM 2172 C CA . TRP B 1 92 ? -15.062 3.51 -0.771 1 83.62 92 TRP B CA 1
ATOM 2173 C C . TRP B 1 92 ? -16 3.697 -1.961 1 83.62 92 TRP B C 1
ATOM 2175 O O . TRP B 1 92 ? -16.547 2.725 -2.492 1 83.62 92 TRP B O 1
ATOM 2185 N N . ILE B 1 93 ? -16.234 4.875 -2.225 1 83.12 93 ILE B N 1
ATOM 2186 C CA . ILE B 1 93 ? -17.109 5.191 -3.352 1 83.12 93 ILE B CA 1
ATOM 2187 C C . ILE B 1 93 ? -16.266 5.48 -4.59 1 83.12 93 ILE B C 1
ATOM 2189 O O . ILE B 1 93 ? -15.531 6.473 -4.629 1 83.12 93 ILE B O 1
ATOM 2193 N N . GLU B 1 94 ? -16.156 4.477 -5.496 1 72.25 94 GLU B N 1
ATOM 2194 C CA . GLU B 1 94 ? -15.367 4.633 -6.711 1 72.25 94 GLU B CA 1
ATOM 2195 C C . GLU B 1 94 ? -16.219 5.121 -7.871 1 72.25 94 GLU B C 1
ATOM 2197 O O . GLU B 1 94 ? -17.359 4.672 -8.039 1 72.25 94 GLU B O 1
ATOM 2202 N N . GLU B 1 95 ? -15.891 6.258 -8.273 1 64 95 GLU B N 1
ATOM 2203 C CA . GLU B 1 95 ? -16.641 6.754 -9.422 1 64 95 GLU B CA 1
ATOM 2204 C C . GLU B 1 95 ? -16.281 5.996 -10.695 1 64 95 GLU B C 1
ATOM 2206 O O . GLU B 1 95 ? -15.164 5.477 -10.812 1 64 95 GLU B O 1
ATOM 2211 N N . SER B 1 96 ? -17.266 5.555 -11.5 1 55.56 96 SER B N 1
ATOM 2212 C CA . SER B 1 96 ? -17.219 4.789 -12.742 1 55.56 96 SER B CA 1
ATOM 2213 C C . SER B 1 96 ? -16.125 5.312 -13.672 1 55.56 96 SER B C 1
ATOM 2215 O O . SER B 1 96 ? -15.578 4.559 -14.469 1 55.56 96 SER B O 1
ATOM 2217 N N . SER B 1 97 ? -15.938 6.531 -13.695 1 48.03 97 SER B N 1
ATOM 2218 C CA . SER B 1 97 ? -15.211 7.055 -14.852 1 48.03 97 SER B CA 1
ATOM 2219 C C . SER B 1 97 ? -13.734 6.676 -14.797 1 48.03 97 SER B C 1
ATOM 2221 O O . SER B 1 97 ? -13 6.879 -15.766 1 48.03 97 SER B O 1
ATOM 2223 N N . GLU B 1 98 ? -13.242 6.73 -13.711 1 49.72 98 GLU B N 1
ATOM 2224 C CA . GLU B 1 98 ? -11.789 6.824 -13.766 1 49.72 98 GLU B CA 1
ATOM 2225 C C . GLU B 1 98 ? -11.172 5.547 -14.336 1 49.72 98 GLU B C 1
ATOM 2227 O O . GLU B 1 98 ? -11.484 4.445 -13.883 1 49.72 98 GLU B O 1
ATOM 2232 N N . ARG B 1 99 ? -10.828 5.656 -15.469 1 46 99 ARG B N 1
ATOM 2233 C CA . ARG B 1 99 ? -10.031 4.648 -16.156 1 46 99 ARG B CA 1
ATOM 2234 C C . ARG B 1 99 ? -8.945 4.098 -15.242 1 46 99 ARG B C 1
ATOM 2236 O O . ARG B 1 99 ? -8.133 4.859 -14.703 1 46 99 ARG B O 1
ATOM 2243 N N . LYS B 1 100 ? -9.242 3.1 -14.562 1 48.34 100 LYS B N 1
ATOM 2244 C CA . LYS B 1 100 ? -8.297 2.35 -13.75 1 48.34 100 LYS B CA 1
ATOM 2245 C C . LYS B 1 100 ? -6.992 2.098 -14.508 1 48.34 100 LYS B C 1
ATOM 2247 O O . LYS B 1 100 ? -6.988 1.398 -15.523 1 48.34 100 LYS B O 1
ATOM 2252 N N . GLY B 1 101 ? -6.305 3.188 -14.703 1 45.62 101 GLY B N 1
ATOM 2253 C CA . GLY B 1 101 ? -5.066 2.668 -15.266 1 45.62 101 GLY B CA 1
ATOM 2254 C C . GLY B 1 101 ? -4.508 1.49 -14.492 1 45.62 101 GLY B C 1
ATOM 2255 O O . GLY B 1 101 ? -4.801 1.325 -13.305 1 45.62 101 GLY B O 1
ATOM 2256 N N . ARG B 1 102 ? -4.109 0.521 -15.188 1 45.47 102 ARG B N 1
ATOM 2257 C CA . ARG B 1 102 ? -3.545 -0.754 -14.758 1 45.47 102 ARG B CA 1
ATOM 2258 C C . ARG B 1 102 ? -2.561 -0.558 -13.609 1 45.47 102 ARG B C 1
ATOM 2260 O O . ARG B 1 102 ? -2.43 -1.425 -12.742 1 45.47 102 ARG B O 1
ATOM 2267 N N . ASP B 1 103 ? -1.881 0.658 -13.617 1 47.84 103 ASP B N 1
ATOM 2268 C CA . ASP B 1 103 ? -0.71 0.785 -12.75 1 47.84 103 ASP B CA 1
ATOM 2269 C C . ASP B 1 103 ? -1.081 1.423 -11.414 1 47.84 103 ASP B C 1
ATOM 2271 O O . ASP B 1 103 ? -0.202 1.805 -10.641 1 47.84 103 ASP B O 1
ATOM 2275 N N . THR B 1 104 ? -2.441 1.521 -11.352 1 55.19 104 THR B N 1
ATOM 2276 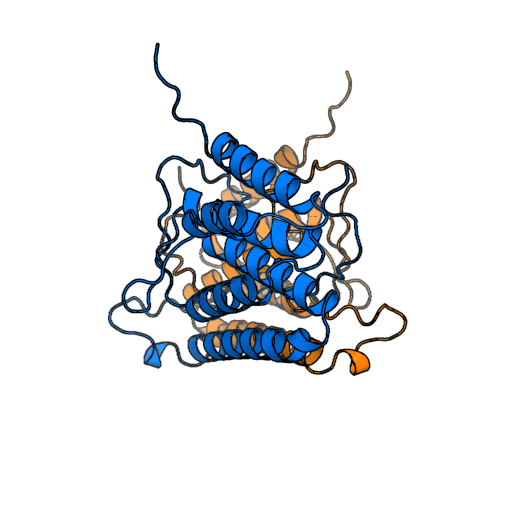C CA . THR B 1 104 ? -2.719 2.305 -10.148 1 55.19 104 THR B CA 1
ATOM 2277 C C . THR B 1 104 ? -3.262 1.414 -9.039 1 55.19 104 THR B C 1
ATOM 2279 O O . THR B 1 104 ? -3.922 0.408 -9.305 1 55.19 104 THR B O 1
ATOM 2282 N N . LEU B 1 105 ? -2.549 1.479 -7.836 1 62.16 105 LEU B N 1
ATOM 2283 C CA . LEU B 1 105 ? -3.055 0.853 -6.621 1 62.16 105 LEU B CA 1
ATOM 2284 C C . LEU B 1 105 ? -4.555 1.092 -6.469 1 62.16 105 LEU B C 1
ATOM 2286 O O .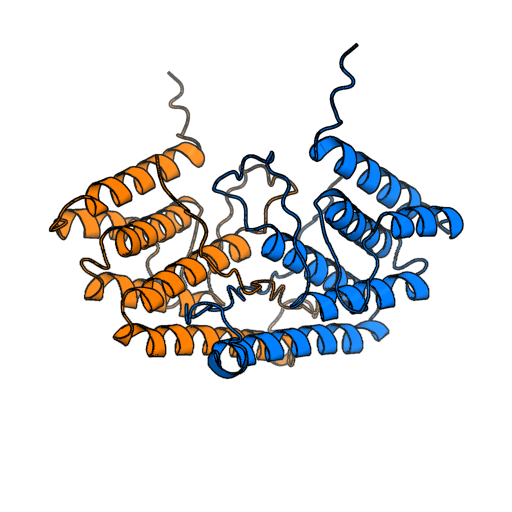 LEU B 1 105 ? -5.066 2.127 -6.898 1 62.16 105 LEU B O 1
ATOM 2290 N N . PRO B 1 106 ? -5.195 0.059 -5.965 1 72.12 106 PRO B N 1
ATOM 2291 C CA . PRO B 1 106 ? -6.594 0.312 -5.613 1 72.12 106 PRO B CA 1
ATOM 2292 C C . PRO B 1 106 ? -6.77 1.558 -4.746 1 72.12 106 PRO B C 1
ATOM 2294 O O . PRO B 1 106 ? -5.871 1.907 -3.975 1 72.12 106 PRO B O 1
ATOM 2297 N N . VAL B 1 107 ? -7.723 2.195 -4.824 1 78.25 107 VAL B N 1
ATOM 2298 C CA . VAL B 1 107 ? -8.047 3.48 -4.215 1 78.25 107 VAL B CA 1
ATOM 2299 C C . VAL B 1 107 ? -7.828 3.406 -2.703 1 78.25 107 VAL B C 1
ATOM 2301 O O . VAL B 1 107 ? -7.207 4.297 -2.115 1 78.25 107 VAL B O 1
ATOM 2304 N N . ALA B 1 108 ? -8.312 2.375 -2.084 1 80.06 108 ALA B N 1
ATOM 2305 C CA . ALA B 1 108 ? -8.227 2.234 -0.632 1 80.06 108 ALA B CA 1
ATOM 2306 C C . ALA B 1 108 ? -6.766 2.168 -0.179 1 80.06 108 ALA B C 1
ATOM 2308 O O . ALA B 1 108 ? -6.387 2.803 0.808 1 80.06 108 ALA B O 1
ATOM 2309 N N . GLU B 1 109 ? -5.938 1.458 -0.921 1 78.62 109 GLU B N 1
ATOM 2310 C CA . GLU B 1 109 ? -4.527 1.276 -0.599 1 78.62 109 GLU B CA 1
ATOM 2311 C C . GLU B 1 109 ? -3.746 2.572 -0.792 1 78.62 109 GLU B C 1
ATOM 2313 O O . GLU B 1 109 ? -2.889 2.916 0.026 1 78.62 109 GLU B O 1
ATOM 2318 N N . ASN B 1 110 ? -4.031 3.15 -1.868 1 81.06 110 ASN B N 1
ATOM 2319 C CA . ASN B 1 110 ? -3.375 4.426 -2.143 1 81.06 110 ASN B CA 1
ATOM 2320 C C . ASN B 1 110 ? -3.707 5.469 -1.079 1 81.06 110 ASN B C 1
ATOM 2322 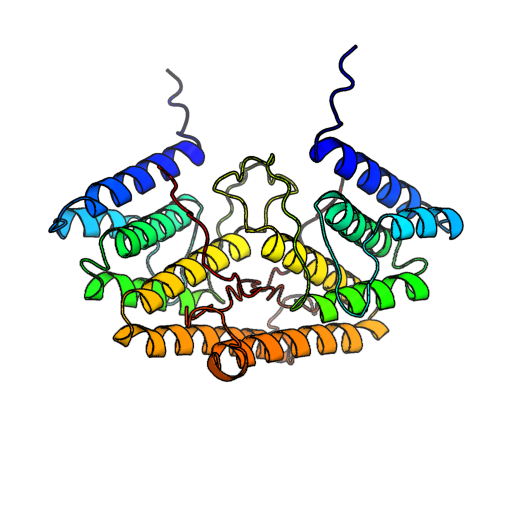O O . ASN B 1 110 ? -2.816 6.156 -0.579 1 81.06 110 ASN B O 1
ATOM 2326 N N . PHE B 1 111 ? -4.949 5.578 -0.739 1 84.69 111 PHE B N 1
ATOM 2327 C CA . PHE B 1 111 ? -5.387 6.551 0.256 1 84.69 111 PHE B CA 1
ATOM 2328 C C . PHE B 1 111 ? -4.781 6.238 1.619 1 84.69 111 PHE B C 1
ATOM 2330 O O . PHE B 1 111 ? -4.297 7.137 2.309 1 84.69 111 PHE B O 1
ATOM 2337 N N . SER B 1 112 ? -4.871 5.039 2.055 1 84.56 112 SER B N 1
ATOM 2338 C CA . SER B 1 112 ? -4.336 4.637 3.352 1 84.56 112 SER B CA 1
ATOM 2339 C C . SER B 1 112 ? -2.842 4.934 3.449 1 84.56 112 SER B C 1
ATOM 2341 O O . SER B 1 112 ? -2.367 5.414 4.48 1 84.56 112 SER B O 1
ATOM 2343 N N . PHE B 1 113 ? -2.104 4.66 2.35 1 80.94 113 PHE B N 1
ATOM 2344 C CA . PHE B 1 113 ? -0.673 4.938 2.326 1 80.94 113 PHE B CA 1
ATOM 2345 C C . PHE B 1 113 ? -0.406 6.426 2.52 1 80.94 113 PHE B C 1
ATOM 2347 O O . PHE B 1 113 ? 0.437 6.809 3.332 1 80.94 113 PHE B O 1
ATOM 2354 N N . CYS B 1 114 ? -1.144 7.223 1.76 1 85.12 114 CYS B N 1
ATOM 2355 C CA . CYS B 1 114 ? -0.949 8.664 1.844 1 85.12 114 CYS B CA 1
ATOM 2356 C C . CYS B 1 114 ? -1.265 9.18 3.244 1 85.12 114 CYS B C 1
ATOM 2358 O O . CYS B 1 114 ? -0.534 10.008 3.785 1 85.12 114 CYS B O 1
ATOM 2360 N N . LEU B 1 115 ? -2.34 8.68 3.83 1 89.12 115 LEU B N 1
ATOM 2361 C CA . LEU B 1 115 ? -2.764 9.133 5.148 1 89.12 115 LEU B CA 1
ATOM 2362 C C . LEU B 1 115 ? -1.729 8.773 6.207 1 89.12 115 LEU B C 1
ATOM 2364 O O . LEU B 1 115 ? -1.362 9.617 7.035 1 89.12 115 LEU B O 1
ATOM 2368 N N . VAL B 1 116 ? -1.228 7.609 6.145 1 86.5 116 VAL B N 1
ATOM 2369 C CA . VAL B 1 116 ? -0.231 7.164 7.113 1 86.5 116 VAL B CA 1
ATOM 2370 C C . VAL B 1 116 ? 1.058 7.965 6.934 1 86.5 116 VAL B C 1
ATOM 2372 O O . VAL B 1 116 ? 1.703 8.344 7.914 1 86.5 116 VAL B O 1
ATOM 2375 N N . THR B 1 117 ? 1.46 8.125 5.664 1 84.69 117 THR B N 1
ATOM 2376 C CA . THR B 1 117 ? 2.654 8.914 5.371 1 84.69 117 THR B CA 1
ATOM 2377 C C . THR B 1 117 ? 2.52 10.328 5.934 1 84.69 117 THR B C 1
ATOM 2379 O O . THR B 1 117 ? 3.449 10.844 6.555 1 84.69 117 THR B O 1
ATOM 2382 N N . LEU B 1 118 ? 1.394 10.922 5.746 1 87.94 118 LEU B N 1
ATOM 2383 C CA . LEU B 1 118 ? 1.155 12.266 6.262 1 87.94 118 LEU B CA 1
ATOM 2384 C C . LEU B 1 118 ? 1.242 12.289 7.785 1 87.94 118 LEU B C 1
ATOM 2386 O O . LEU B 1 118 ? 1.879 13.172 8.359 1 87.94 118 LEU B O 1
ATOM 2390 N N . LEU B 1 119 ? 0.667 11.336 8.422 1 90.75 119 LEU B N 1
ATOM 2391 C CA . LEU B 1 119 ? 0.68 11.281 9.875 1 90.75 119 LEU B CA 1
ATOM 2392 C C . LEU B 1 119 ? 2.082 10.984 10.398 1 90.75 119 LEU B C 1
ATOM 2394 O O . LEU B 1 119 ? 2.467 11.461 11.469 1 90.75 119 LEU B O 1
ATOM 2398 N N . SER B 1 120 ? 2.801 10.227 9.648 1 85.69 120 SER B N 1
ATOM 2399 C CA . SER B 1 120 ? 4.203 10.008 9.992 1 85.69 120 SER B CA 1
ATOM 2400 C C . SER B 1 120 ? 4.992 11.312 9.961 1 85.69 120 SER B C 1
ATOM 2402 O O . SER B 1 120 ? 5.824 11.562 10.836 1 85.69 120 SER B O 1
ATOM 2404 N N . ASP B 1 121 ? 4.738 12.094 8.953 1 87.69 121 ASP B N 1
ATOM 2405 C CA . ASP B 1 121 ? 5.391 13.398 8.859 1 87.69 121 ASP B CA 1
ATOM 2406 C C . ASP B 1 121 ? 4.996 14.289 10.031 1 87.69 121 ASP B C 1
ATOM 2408 O O . ASP B 1 121 ? 5.832 15.023 10.57 1 87.69 121 ASP B O 1
ATOM 2412 N N . VAL B 1 122 ? 3.785 14.203 10.414 1 91.5 122 VAL B N 1
ATOM 2413 C CA . VAL B 1 122 ? 3.309 14.953 11.57 1 91.5 122 VAL B CA 1
ATOM 2414 C C . VAL B 1 122 ? 4.078 14.531 12.82 1 91.5 122 VAL B C 1
ATOM 2416 O O . VAL B 1 122 ? 4.531 15.375 13.602 1 91.5 122 VAL B O 1
ATOM 2419 N N . ALA B 1 123 ? 4.227 13.258 12.992 1 88.38 123 ALA B N 1
ATOM 2420 C CA . ALA B 1 123 ? 4.949 12.711 14.141 1 88.38 123 ALA B CA 1
ATOM 2421 C C . ALA B 1 123 ? 6.402 13.18 14.148 1 88.38 123 ALA B C 1
ATOM 2423 O O . ALA B 1 123 ? 6.992 13.375 15.211 1 88.38 123 ALA B O 1
ATOM 2424 N N . GLN B 1 124 ? 6.98 13.305 12.992 1 84.38 124 GLN B N 1
ATOM 2425 C CA . GLN B 1 124 ? 8.352 13.773 12.875 1 84.38 124 GLN B CA 1
ATOM 2426 C C . GLN B 1 124 ? 8.461 15.25 13.234 1 84.38 124 GLN B C 1
ATOM 2428 O O . GLN B 1 124 ? 9.461 15.68 13.828 1 84.38 124 GLN B O 1
ATOM 2433 N N . CYS B 1 125 ? 7.457 15.984 12.93 1 88.88 125 CYS B N 1
ATOM 2434 C CA . CYS B 1 125 ? 7.445 17.422 13.18 1 88.88 125 CYS B CA 1
ATOM 2435 C C . CYS B 1 125 ? 7.168 17.719 14.648 1 88.88 125 CYS B C 1
ATOM 2437 O O . CYS B 1 125 ? 7.66 18.703 15.188 1 88.88 125 CYS B O 1
ATOM 2439 N N . ASP B 1 126 ? 6.391 16.938 15.289 1 93.56 126 ASP B N 1
ATOM 2440 C CA . ASP B 1 126 ? 6.008 17.125 16.688 1 93.56 126 ASP B CA 1
ATOM 2441 C C . ASP B 1 126 ? 6.109 15.812 17.453 1 93.56 126 ASP B C 1
ATOM 2443 O O . ASP B 1 126 ? 5.172 15.016 17.453 1 93.56 126 ASP B O 1
ATOM 2447 N N . GLU B 1 127 ? 7.09 15.641 18.234 1 88.62 127 GLU B N 1
ATOM 2448 C CA . GLU B 1 127 ? 7.406 14.406 18.953 1 88.62 127 GLU B CA 1
ATOM 2449 C C . GLU B 1 127 ? 6.332 14.078 19.984 1 88.62 127 GLU B C 1
ATOM 2451 O O . GLU B 1 127 ? 6.16 12.922 20.375 1 88.62 127 GLU B O 1
ATOM 2456 N N . THR B 1 128 ? 5.617 15.062 20.422 1 94.88 128 THR B N 1
ATOM 2457 C CA . THR B 1 128 ? 4.59 14.82 21.438 1 94.88 128 THR B CA 1
ATOM 2458 C C . THR B 1 128 ? 3.424 14.031 20.844 1 94.88 128 THR B C 1
ATOM 2460 O O . THR B 1 128 ? 2.617 13.461 21.578 1 94.88 128 THR B O 1
ATOM 2463 N N . LEU B 1 129 ? 3.367 14.07 19.516 1 94.06 129 LEU B N 1
ATOM 2464 C CA . LEU B 1 129 ? 2.283 13.375 18.844 1 94.06 129 LEU B CA 1
ATOM 2465 C C . LEU B 1 129 ? 2.732 12 18.375 1 94.06 129 LEU B C 1
ATOM 2467 O O . LEU B 1 129 ? 1.908 11.18 17.953 1 94.06 129 LEU B O 1
ATOM 2471 N N . ARG B 1 130 ? 3.99 11.68 18.453 1 87.94 130 ARG B N 1
ATOM 2472 C CA . ARG B 1 130 ? 4.574 10.461 17.906 1 87.94 130 ARG B CA 1
ATOM 2473 C C . ARG B 1 130 ? 3.957 9.227 18.562 1 87.94 130 ARG B C 1
ATOM 2475 O O . ARG B 1 130 ? 3.559 8.289 17.859 1 87.94 130 ARG B O 1
ATOM 2482 N N . GLY B 1 131 ? 3.908 9.227 19.875 1 89.56 131 GLY B N 1
ATOM 2483 C CA . GLY B 1 131 ? 3.348 8.086 20.594 1 89.56 131 GLY B CA 1
ATOM 2484 C C . GLY B 1 131 ? 1.915 7.781 20.188 1 89.56 131 GLY B C 1
ATOM 2485 O O . GLY B 1 131 ? 1.57 6.629 19.922 1 89.56 131 GLY B O 1
ATOM 2486 N N . GLN B 1 132 ? 1.17 8.805 20.109 1 93.44 132 GLN B N 1
ATOM 2487 C CA . GLN B 1 132 ? -0.241 8.641 19.766 1 93.44 132 GLN B CA 1
ATOM 2488 C C . GLN B 1 132 ? -0.409 8.125 18.344 1 93.44 132 GLN B C 1
ATOM 2490 O O . GLN B 1 132 ? -1.219 7.234 18.094 1 93.44 132 GLN B O 1
ATOM 2495 N N . ILE B 1 133 ? 0.289 8.672 17.422 1 90.5 133 ILE B N 1
ATOM 2496 C CA . ILE B 1 133 ? 0.2 8.289 16.016 1 90.5 133 ILE B CA 1
ATOM 2497 C C . ILE B 1 133 ? 0.666 6.84 15.859 1 90.5 133 ILE B C 1
ATOM 2499 O O . ILE B 1 133 ? -0.006 6.035 15.211 1 90.5 133 ILE B O 1
ATOM 2503 N N . LEU B 1 134 ? 1.75 6.5 16.453 1 87.12 134 LEU B N 1
ATOM 2504 C CA . LEU B 1 134 ? 2.301 5.152 16.344 1 87.12 134 LEU B CA 1
ATOM 2505 C C . LEU B 1 134 ? 1.34 4.125 16.938 1 87.12 134 LEU B C 1
ATOM 2507 O O . LEU B 1 134 ? 1.18 3.033 16.391 1 87.12 134 LEU B O 1
ATOM 2511 N N . GLU B 1 135 ? 0.768 4.496 18.031 1 90.69 135 GLU B N 1
ATOM 2512 C CA . GLU B 1 135 ? -0.181 3.59 18.672 1 90.69 135 GLU B CA 1
ATOM 2513 C C . GLU B 1 135 ? -1.348 3.266 17.75 1 90.69 135 GLU B C 1
ATOM 2515 O O . GLU B 1 135 ? -1.751 2.105 17.625 1 90.69 135 GLU B O 1
ATOM 2520 N N . VAL B 1 136 ? -1.907 4.246 17.141 1 90.75 136 VAL B N 1
ATOM 2521 C CA . VAL B 1 136 ? -3.039 4.035 16.234 1 90.75 136 VAL B CA 1
ATOM 2522 C C . VAL B 1 136 ? -2.607 3.176 15.055 1 90.75 136 VAL B C 1
ATOM 2524 O O . VAL B 1 136 ? -3.324 2.258 14.648 1 90.75 136 VAL B O 1
ATOM 2527 N N . VAL B 1 137 ? -1.438 3.473 14.5 1 85.44 137 VAL B N 1
ATOM 2528 C CA . VAL B 1 137 ? -0.922 2.707 13.367 1 85.44 137 VAL B CA 1
ATOM 2529 C C . VAL B 1 137 ? -0.744 1.245 13.773 1 85.44 137 VAL B C 1
ATOM 2531 O O . VAL B 1 137 ? -1.133 0.338 13.031 1 85.44 137 VAL B O 1
ATOM 2534 N N . MET B 1 138 ? -0.203 0.993 14.906 1 85.56 138 MET B N 1
ATOM 2535 C CA . MET B 1 138 ? 0.008 -0.364 15.398 1 85.56 138 MET B CA 1
ATOM 2536 C C . MET B 1 138 ? -1.323 -1.071 15.633 1 85.56 138 MET B C 1
ATOM 2538 O O . MET B 1 138 ? -1.453 -2.266 15.359 1 85.56 138 MET B O 1
ATOM 2542 N N . ASP B 1 139 ? -2.213 -0.34 16.172 1 87.31 139 ASP B N 1
ATOM 2543 C CA . ASP B 1 139 ? -3.537 -0.904 16.406 1 87.31 139 ASP B CA 1
ATOM 2544 C C . ASP B 1 139 ? -4.176 -1.371 15.094 1 87.31 139 ASP B C 1
ATOM 2546 O O . ASP B 1 139 ? -4.781 -2.443 15.047 1 87.31 139 ASP B O 1
ATOM 2550 N N . ILE B 1 140 ? -4.098 -0.568 14.148 1 84.62 140 ILE B N 1
ATOM 2551 C CA . ILE B 1 140 ? -4.695 -0.909 12.859 1 84.62 140 ILE B CA 1
ATOM 2552 C C . ILE B 1 140 ? -3.982 -2.123 12.273 1 84.62 140 ILE B C 1
ATOM 2554 O O . ILE B 1 140 ? -4.625 -3.006 11.695 1 84.62 140 ILE B O 1
ATOM 2558 N N . MET B 1 141 ? -2.693 -2.176 12.32 1 81.88 141 MET B N 1
ATOM 2559 C CA . MET B 1 141 ? -1.939 -3.326 11.836 1 81.88 141 MET B CA 1
ATOM 2560 C C . MET B 1 141 ? -2.373 -4.605 12.547 1 81.88 141 MET B C 1
ATOM 2562 O O . MET B 1 141 ? -2.473 -5.664 11.922 1 81.88 141 MET B O 1
ATOM 2566 N N . GLN B 1 142 ? -2.623 -4.473 13.836 1 83.62 142 GLN B N 1
ATOM 2567 C CA . GLN B 1 142 ? -3.068 -5.625 14.617 1 83.62 142 GLN B CA 1
ATOM 2568 C C . GLN B 1 142 ? -4.453 -6.086 14.172 1 83.62 142 GLN B C 1
ATOM 2570 O O . GLN B 1 142 ? -4.719 -7.285 14.086 1 83.62 142 GLN B O 1
ATOM 2575 N N . VAL B 1 143 ? -5.281 -5.172 13.945 1 81.94 143 VAL B N 1
ATOM 2576 C CA . VAL B 1 143 ? -6.621 -5.5 13.477 1 81.94 143 VAL B CA 1
ATOM 2577 C C . VAL B 1 143 ? -6.531 -6.254 12.148 1 81.94 143 VAL B C 1
ATOM 2579 O O . VAL B 1 143 ? -7.207 -7.27 11.953 1 81.94 143 VAL B O 1
ATOM 2582 N N . LEU B 1 144 ? -5.695 -5.832 11.266 1 77.25 144 LEU B N 1
ATOM 2583 C CA . LEU B 1 144 ? -5.535 -6.477 9.961 1 77.25 144 LEU B CA 1
ATOM 2584 C C . LEU B 1 144 ? -4.969 -7.883 10.117 1 77.25 144 LEU B C 1
ATOM 2586 O O . LEU B 1 144 ? -5.383 -8.805 9.414 1 77.25 144 LEU B O 1
ATOM 2590 N N . GLN B 1 145 ? -3.959 -8.023 10.969 1 80.12 145 GLN B N 1
ATOM 2591 C CA . GLN B 1 145 ? -3.402 -9.336 11.266 1 80.12 145 GLN B CA 1
ATOM 2592 C C . GLN B 1 145 ? -4.477 -10.289 11.789 1 80.12 145 GLN B C 1
ATOM 2594 O O . GLN B 1 145 ? -4.523 -11.453 11.398 1 80.12 145 GLN B O 1
ATOM 2599 N N . ASP B 1 146 ? -5.254 -9.734 12.633 1 82.31 146 ASP B N 1
ATOM 2600 C CA . ASP B 1 146 ? -6.309 -10.555 13.219 1 82.31 146 ASP B CA 1
ATOM 2601 C C . ASP B 1 146 ? -7.297 -11.023 12.156 1 82.31 146 ASP B C 1
ATOM 2603 O O . ASP B 1 146 ? -7.797 -12.148 12.211 1 82.31 146 ASP B O 1
ATOM 2607 N N . ILE B 1 147 ? -7.621 -10.227 11.258 1 76.88 147 ILE B N 1
ATOM 2608 C CA . ILE B 1 147 ? -8.531 -10.562 10.172 1 76.88 147 ILE B CA 1
ATOM 2609 C C . ILE B 1 147 ? -7.93 -11.688 9.328 1 76.88 147 ILE B C 1
ATOM 2611 O O . ILE B 1 147 ? -8.633 -12.617 8.93 1 76.88 147 ILE B O 1
ATOM 2615 N N . CYS B 1 148 ? -6.637 -11.625 9.039 1 75.56 148 CYS B N 1
ATOM 2616 C CA . CYS B 1 148 ? -5.957 -12.633 8.234 1 75.56 148 CYS B CA 1
ATOM 2617 C C . CYS B 1 148 ? -5.898 -13.969 8.961 1 75.56 148 CYS B C 1
ATOM 2619 O O . CYS B 1 148 ? -6.02 -15.031 8.344 1 75.56 148 CYS B O 1
ATOM 2621 N N . LYS B 1 149 ? -5.668 -13.898 10.25 1 77.69 149 LYS B N 1
ATOM 2622 C CA . LYS B 1 149 ? -5.52 -15.109 11.055 1 77.69 149 LYS B CA 1
ATOM 2623 C C . LYS B 1 149 ? -6.867 -15.781 11.297 1 77.69 149 LYS B C 1
ATOM 2625 O O . LYS B 1 149 ? -6.945 -17 11.414 1 77.69 149 LYS B O 1
ATOM 2630 N N . ASN B 1 150 ? -7.891 -14.93 11.414 1 78.12 150 ASN B N 1
ATOM 2631 C CA . ASN B 1 150 ? -9.211 -15.453 11.742 1 78.12 150 ASN B CA 1
ATOM 2632 C C . ASN B 1 150 ? -10.266 -14.984 10.758 1 78.12 150 ASN B C 1
ATOM 2634 O O . ASN B 1 150 ? -11.18 -14.234 11.125 1 78.12 150 ASN B O 1
ATOM 2638 N N . PRO B 1 151 ? -10.188 -15.516 9.562 1 65 151 PRO B N 1
ATOM 2639 C CA . PRO B 1 151 ? -11.133 -15.023 8.555 1 65 151 PRO B CA 1
ATOM 2640 C C . PRO B 1 151 ? -12.586 -15.336 8.906 1 65 151 PRO B C 1
ATOM 2642 O O . PRO B 1 151 ? -13.492 -14.594 8.516 1 65 151 PRO B O 1
ATOM 2645 N N . GLU B 1 152 ? -12.797 -16.438 9.531 1 65.31 152 GLU B N 1
ATOM 2646 C CA . GLU B 1 152 ? -14.148 -16.859 9.875 1 65.31 152 GLU B CA 1
ATOM 2647 C C . GLU B 1 152 ? -14.773 -15.945 10.922 1 65.31 152 GLU B C 1
ATOM 2649 O O . GLU B 1 152 ? -15.992 -15.797 10.977 1 65.31 152 GLU B O 1
ATOM 2654 N N . ALA B 1 153 ? -13.992 -15.5 11.836 1 60.41 153 ALA B N 1
ATOM 2655 C CA . ALA B 1 153 ? -14.523 -14.648 12.891 1 60.41 153 ALA B CA 1
ATOM 2656 C C . ALA B 1 153 ? -15.039 -13.328 12.328 1 60.41 153 ALA B C 1
ATOM 2658 O O . ALA B 1 153 ? -15.852 -12.648 12.953 1 60.41 153 ALA B O 1
ATOM 2659 N N . HIS B 1 154 ? -14.578 -12.953 11.266 1 53.88 154 HIS B N 1
ATOM 2660 C CA . HIS B 1 154 ? -14.945 -11.672 10.672 1 53.88 154 HIS B CA 1
ATOM 2661 C C . HIS B 1 154 ? -15.891 -11.859 9.5 1 53.88 154 HIS B C 1
ATOM 2663 O O . HIS B 1 154 ? -16.234 -10.891 8.805 1 53.88 154 HIS B O 1
ATOM 2669 N N . ASP B 1 155 ? -16.125 -13.047 9.07 1 48.38 155 ASP B N 1
ATOM 2670 C CA . ASP B 1 155 ? -16.969 -13.375 7.93 1 48.38 155 ASP B CA 1
ATOM 2671 C C . ASP B 1 155 ? -18.453 -13.203 8.289 1 48.38 155 ASP B C 1
ATOM 2673 O O . ASP B 1 155 ? -19.031 -14.07 8.945 1 48.38 155 ASP B O 1
ATOM 2677 N N . LYS B 1 156 ? -19.203 -12.312 8.578 1 43.69 156 LYS B N 1
ATOM 2678 C CA . LYS B 1 156 ? -20.547 -12.719 8.156 1 43.69 156 LYS B CA 1
ATOM 2679 C C . LYS B 1 156 ? -20.5 -13.438 6.816 1 43.69 156 LYS B C 1
ATOM 2681 O O . LYS B 1 156 ? -19.422 -13.641 6.242 1 43.69 156 LYS B O 1
ATOM 2686 N N . GLY B 1 157 ? -21.641 -13.133 5.902 1 36.97 157 GLY B N 1
ATOM 2687 C CA . GLY B 1 157 ? -22.094 -13.633 4.617 1 36.97 157 GLY B CA 1
ATOM 2688 C C . GLY B 1 157 ? -20.969 -13.828 3.619 1 36.97 157 GLY B C 1
ATOM 2689 O O . GLY B 1 157 ? -21.219 -14.188 2.463 1 36.97 157 GLY B O 1
ATOM 2690 N N . THR B 1 158 ? -20.016 -12.945 3.643 1 36.66 158 THR B N 1
ATOM 2691 C CA . THR B 1 158 ? -19.281 -12.891 2.383 1 36.66 158 THR B CA 1
ATOM 2692 C C . THR B 1 158 ? -18.219 -13.984 2.324 1 36.66 158 THR B C 1
ATOM 2694 O O . THR B 1 158 ? -17.781 -14.484 3.361 1 36.66 158 THR B O 1
ATOM 2697 N N . ASN B 1 159 ? -17.859 -14.586 1.094 1 38.81 159 ASN B N 1
ATOM 2698 C CA . ASN B 1 159 ? -17.031 -15.648 0.543 1 38.81 159 ASN B CA 1
ATOM 2699 C C . ASN B 1 159 ? -15.664 -15.688 1.2 1 38.81 159 ASN B C 1
ATOM 2701 O O . ASN B 1 159 ? -15.094 -14.648 1.529 1 38.81 159 ASN B O 1
ATOM 2705 N N . ARG B 1 160 ? -15.234 -16.797 1.869 1 40.59 160 ARG B N 1
ATOM 2706 C CA . ARG B 1 160 ? -14.008 -17.312 2.461 1 40.59 160 ARG B CA 1
ATOM 2707 C C . ARG B 1 160 ? -12.781 -16.828 1.696 1 40.59 160 ARG B C 1
ATOM 2709 O O . ARG B 1 160 ? -11.703 -17.422 1.784 1 40.59 160 ARG B O 1
ATOM 2716 N N . ASP B 1 161 ? -12.953 -16.031 0.727 1 43.97 161 ASP B N 1
ATOM 2717 C CA . ASP B 1 161 ? -11.773 -15.695 -0.07 1 43.97 161 ASP B CA 1
ATOM 2718 C C . ASP B 1 161 ? -10.695 -15.047 0.791 1 43.97 161 ASP B C 1
ATOM 2720 O O . ASP B 1 161 ? -10.984 -14.148 1.582 1 43.97 161 ASP B O 1
ATOM 2724 N N . LEU B 1 162 ? -9.828 -15.93 1.309 1 43.84 162 LEU B N 1
ATOM 2725 C CA . LEU B 1 162 ? -8.609 -15.492 1.991 1 43.84 162 LEU B CA 1
ATOM 2726 C C . LEU B 1 162 ? -8.227 -14.078 1.568 1 43.84 162 LEU B C 1
ATOM 2728 O O . LEU B 1 162 ? -7.953 -13.828 0.392 1 43.84 162 LEU B O 1
ATOM 2732 N N . VAL B 1 163 ? -8.961 -13.055 2.057 1 45 163 VAL B N 1
ATOM 2733 C CA . VAL B 1 163 ? -8.586 -11.672 1.772 1 45 163 VAL B CA 1
ATOM 2734 C C . VAL B 1 163 ? -7.266 -11.344 2.467 1 45 163 VAL B C 1
ATOM 2736 O O . VAL B 1 163 ? -7.176 -11.398 3.695 1 45 163 VAL B O 1
ATOM 2739 N N . LEU B 1 164 ? -6.062 -11.969 1.982 1 49.66 164 LEU B N 1
ATOM 2740 C CA . LEU B 1 164 ? -4.777 -11.562 2.539 1 49.66 164 LEU B CA 1
ATOM 2741 C C . LEU B 1 164 ? -4.621 -10.039 2.488 1 49.66 164 LEU B C 1
ATOM 2743 O O . LEU B 1 164 ? -5.008 -9.406 1.506 1 49.66 164 LEU B O 1
ATOM 2747 N N . PRO B 1 165 ? -4.551 -9.5 3.648 1 46.72 165 PRO B N 1
ATOM 2748 C CA . PRO B 1 165 ? -4.293 -8.055 3.666 1 46.72 165 PRO B CA 1
ATOM 2749 C C . PRO B 1 165 ? -3.137 -7.648 2.754 1 46.72 165 PRO B C 1
ATOM 2751 O O . PRO B 1 165 ? -2.17 -8.398 2.605 1 46.72 165 PRO B O 1
ATOM 2754 N N . SER B 1 166 ? -3.266 -7.219 1.585 1 44.56 166 SER B N 1
ATOM 2755 C CA . SER B 1 166 ? -2.225 -6.535 0.825 1 44.56 166 SER B CA 1
ATOM 2756 C C . SER B 1 166 ? -1.384 -5.637 1.725 1 44.56 166 SER B C 1
ATOM 2758 O O . SER B 1 166 ? -1.784 -4.516 2.039 1 44.56 166 SER B O 1
ATOM 2760 N N . CYS B 1 167 ? -0.828 -5.949 2.93 1 44.5 167 CYS B N 1
ATOM 2761 C CA . CYS B 1 167 ? -0.106 -5.148 3.912 1 44.5 167 CYS B CA 1
ATOM 2762 C C . CYS B 1 167 ? 1.08 -4.438 3.271 1 44.5 167 CYS B C 1
ATOM 2764 O O . CYS B 1 167 ? 2.148 -5.027 3.107 1 44.5 167 CYS B O 1
ATOM 2766 N N . PHE B 1 168 ? 1.334 -3.859 2.035 1 43.84 168 PHE B N 1
ATOM 2767 C CA . PHE B 1 168 ? 2.596 -3.516 1.389 1 43.84 168 PHE B CA 1
ATOM 2768 C C . PHE B 1 168 ? 3.314 -2.412 2.154 1 43.84 168 PHE B C 1
ATOM 2770 O O . PHE B 1 168 ? 4.453 -2.064 1.83 1 43.84 168 PHE B O 1
ATOM 2777 N N . VAL B 1 169 ? 3.016 -1.536 3.172 1 43.88 169 VAL B N 1
ATOM 2778 C CA . VAL B 1 169 ? 3.645 -0.22 3.193 1 43.88 169 VAL B CA 1
ATOM 2779 C C . VAL B 1 169 ? 5.098 -0.349 3.645 1 43.88 169 VAL B C 1
ATOM 2781 O O . VAL B 1 169 ? 5.367 -0.68 4.801 1 43.88 169 VAL B O 1
ATOM 2784 N N . PHE B 1 170 ? 6.102 -0.744 2.812 1 38.5 170 PHE B N 1
ATOM 2785 C CA . PHE B 1 170 ? 7.492 -0.734 3.242 1 38.5 170 PHE B CA 1
ATOM 2786 C C . PHE B 1 170 ? 7.906 0.657 3.707 1 38.5 170 PHE B C 1
ATOM 2788 O O . PHE B 1 170 ? 7.266 1.65 3.357 1 38.5 170 PHE B O 1
ATOM 2795 N N . TYR B 1 171 ? 9.07 0.634 4.504 1 36.28 171 TYR B N 1
ATOM 2796 C CA . TYR B 1 171 ? 9.781 1.713 5.188 1 36.28 171 TYR B CA 1
ATOM 2797 C C . TYR B 1 171 ? 10.219 2.787 4.203 1 36.28 171 TYR B C 1
ATOM 2799 O O . TYR B 1 171 ? 10.969 2.51 3.264 1 36.28 171 TYR B O 1
ATOM 2807 N N . ARG B 1 172 ? 9.391 3.613 3.674 1 34.75 172 ARG B N 1
ATOM 2808 C CA . ARG B 1 172 ? 10.094 4.637 2.908 1 34.75 172 ARG B CA 1
ATOM 2809 C C . ARG B 1 172 ? 10.82 5.609 3.832 1 34.75 172 ARG B C 1
ATOM 2811 O O . ARG B 1 172 ? 10.211 6.191 4.73 1 34.75 172 ARG B O 1
ATOM 2818 N N . LYS B 1 173 ? 11.938 5.266 4.121 1 33.81 173 LYS B N 1
ATOM 2819 C CA . LYS B 1 173 ? 12.664 6.473 4.504 1 33.81 173 LYS B CA 1
ATOM 2820 C C . LYS B 1 173 ? 12.273 7.652 3.615 1 33.81 173 LYS B C 1
ATOM 2822 O O . LYS B 1 173 ? 12.438 7.598 2.395 1 33.81 173 LYS B O 1
ATOM 2827 N N . GLN B 1 174 ? 11.289 8.414 3.998 1 29.61 174 GLN B N 1
ATOM 2828 C CA . GLN B 1 174 ? 10.844 9.711 3.5 1 29.61 174 GLN B CA 1
ATOM 2829 C C . GLN B 1 174 ? 12.031 10.562 3.055 1 29.61 174 GLN B C 1
ATOM 2831 O O . GLN B 1 174 ? 11.875 11.758 2.768 1 29.61 174 GLN B O 1
ATOM 2836 N N . ASN B 1 175 ? 13.227 10.516 3.127 1 29.28 175 ASN B N 1
ATOM 2837 C CA . ASN B 1 175 ? 13.719 11.883 2.98 1 29.28 175 ASN B CA 1
ATOM 2838 C C . ASN B 1 175 ? 13.203 12.531 1.697 1 29.28 175 ASN B C 1
ATOM 2840 O O . ASN B 1 175 ? 13.695 13.586 1.287 1 29.28 175 ASN B O 1
ATOM 2844 N N . ARG B 1 176 ? 13.117 11.852 0.505 1 28.81 176 ARG B N 1
ATOM 2845 C CA . ARG B 1 176 ? 13.258 12.82 -0.573 1 28.81 176 ARG B CA 1
ATOM 2846 C C . ARG B 1 176 ? 12.133 13.852 -0.52 1 28.81 176 ARG B C 1
ATOM 2848 O O . ARG B 1 176 ? 11.031 13.562 -0.045 1 28.81 176 ARG B O 1
ATOM 2855 N N . HIS B 1 177 ? 12.312 15.133 -1.139 1 26 177 HIS B N 1
ATOM 2856 C CA . HIS B 1 177 ? 11.586 16.375 -1.386 1 26 177 HIS B CA 1
ATOM 2857 C C . HIS B 1 177 ? 10.25 16.094 -2.074 1 26 177 HIS B C 1
ATOM 2859 O O . HIS B 1 177 ? 10.227 15.617 -3.209 1 26 177 HIS B O 1
ATOM 2865 N N . PHE B 1 178 ? 9.359 15.672 -1.535 1 25.22 178 PHE B N 1
ATOM 2866 C CA . PHE B 1 178 ? 7.961 15.711 -1.948 1 25.22 178 PHE B CA 1
ATOM 2867 C C . PHE B 1 178 ? 7.723 16.828 -2.963 1 25.22 178 PHE B C 1
ATOM 2869 O O . PHE B 1 178 ? 7.098 16.594 -4 1 25.22 178 PHE B O 1
ATOM 2876 N N . TYR B 1 179 ? 7.289 18.078 -2.434 1 22.55 179 TYR B N 1
ATOM 2877 C CA . TYR B 1 179 ? 6.523 19.219 -2.92 1 22.55 179 TYR B CA 1
ATOM 2878 C C . TYR B 1 179 ? 7.281 19.953 -4.023 1 22.55 179 TYR B C 1
ATOM 2880 O O . TYR B 1 179 ? 6.691 20.734 -4.773 1 22.55 179 TYR B O 1
ATOM 2888 N N . GLY B 1 180 ? 8.5 20.547 -3.682 1 18.94 180 GLY B N 1
ATOM 2889 C CA . GLY B 1 180 ? 8.727 21.891 -4.172 1 18.94 180 GLY B CA 1
ATOM 2890 C C . GLY B 1 180 ? 8.672 22 -5.684 1 18.94 180 GLY B C 1
ATOM 2891 O O . GLY B 1 180 ? 8.828 21 -6.387 1 18.94 180 GLY B O 1
ATOM 2892 N N . THR B 1 181 ? 8.773 23.422 -6.066 1 17.02 181 THR B N 1
ATOM 2893 C CA . THR B 1 181 ? 9 24.391 -7.129 1 17.02 181 THR B CA 1
ATOM 2894 C C . THR B 1 181 ? 10.133 23.938 -8.047 1 17.02 181 THR B C 1
ATOM 2896 O O . THR B 1 181 ? 11.141 23.406 -7.582 1 17.02 181 THR B O 1
#

Secondary structure (DSSP, 8-state):
-------HHHHHHHHHHHHHHHHTSSS--HHHHHHHHHTS---BTTB-EE-HHHHHHHHHHHHHHHHTTSTTHHHHHHHHHHHHHTGGG-EE---TTS---TTS--HHHHHHHHHHHHHHHHHHH-GGGHHHHHHHHHHHHHHHHHHHH-TTTT-SSS-----------------S-SS--/-------HHHHHHHHHHHHHHHHTSSS--HHHHHHHHHTS---BTTB-EE-HHHHHHHHHHHHHHHHTTSTTHHHHHHHHHHHHHTGGG-EE---TTS---TTS--HHHHHHHHHHHHHHHHHHH-GGGHHHHHHHHHHHHHHHHHHHH-TTTT-SSS-----------------S--S--